Protein AF-A0A182J922-F1 (afdb_monomer)

Nearest PDB structures (foldseek):
  1rtf-assembly1_B  TM=7.562E-01  e=2.115E-04  Homo sapiens
  6sma-assembly2_B  TM=6.936E-01  e=5.332E-04  Homo sapiens
  4q7y-assembly1_A  TM=7.493E-01  e=1.188E-03  Homo sapiens
  1ym0-assembly1_A  TM=7.469E-01  e=1.429E-03  Eisenia fetida
  3h7o-assembly1_A  TM=6.667E-01  e=8.028E-03  Sarcoptes scabiei

Structure (mmCIF, N/CA/C/O backbone):
data_AF-A0A182J922-F1
#
_entry.id   AF-A0A182J922-F1
#
loop_
_atom_site.group_PDB
_atom_site.id
_atom_site.type_symbol
_atom_site.label_atom_id
_atom_site.label_alt_id
_atom_site.label_comp_id
_atom_site.label_asym_id
_atom_site.label_entity_id
_atom_site.label_seq_id
_atom_site.pdbx_PDB_ins_code
_atom_site.Cartn_x
_atom_site.Cartn_y
_atom_site.Cartn_z
_atom_site.occupancy
_atom_site.B_iso_or_equiv
_atom_site.auth_seq_id
_atom_site.auth_comp_id
_atom_site.auth_asym_id
_atom_site.auth_atom_id
_atom_site.pdbx_PDB_model_num
ATOM 1 N N . MET A 1 1 ? -39.907 55.500 43.040 1.00 34.91 1 MET A N 1
ATOM 2 C CA . MET A 1 1 ? -39.384 54.718 44.184 1.00 34.91 1 MET A CA 1
ATOM 3 C C . MET A 1 1 ? -38.774 53.454 43.587 1.00 34.91 1 MET A C 1
ATOM 5 O O . MET A 1 1 ? -39.509 52.680 43.001 1.00 34.91 1 MET A O 1
ATOM 9 N N . SER A 1 2 ? -37.478 53.496 43.259 1.00 34.16 2 SER A N 1
ATOM 10 C CA . SER A 1 2 ? -36.367 52.912 44.043 1.00 34.16 2 SER A CA 1
ATOM 11 C C . SER A 1 2 ? -36.552 51.400 44.239 1.00 34.16 2 SER A C 1
ATOM 13 O O . SER A 1 2 ? -37.541 51.004 44.835 1.00 34.16 2 SER A O 1
ATOM 15 N N . GLY A 1 3 ? -35.694 50.497 43.772 1.00 32.22 3 GLY A N 1
ATOM 16 C CA . GLY A 1 3 ? -34.358 50.607 43.193 1.00 32.22 3 GLY A CA 1
ATOM 17 C C . GLY A 1 3 ? -33.699 49.216 43.231 1.00 32.22 3 GLY A C 1
ATOM 18 O O . GLY A 1 3 ? -34.166 48.343 43.957 1.00 32.22 3 GLY A O 1
ATOM 19 N N . GLY A 1 4 ? -32.616 49.019 42.470 1.00 32.41 4 GLY A N 1
ATOM 20 C CA . GLY A 1 4 ? -31.647 47.940 42.736 1.00 32.41 4 GLY A CA 1
ATOM 21 C C . GLY A 1 4 ? -31.492 46.838 41.677 1.00 32.41 4 GLY A C 1
ATOM 22 O O . GLY A 1 4 ? -31.961 45.722 41.850 1.00 32.41 4 GLY A O 1
ATOM 23 N N . ARG A 1 5 ? -30.738 47.133 40.613 1.00 38.12 5 ARG A N 1
ATOM 24 C CA . ARG A 1 5 ? -29.843 46.179 39.905 1.00 38.12 5 ARG A CA 1
ATOM 25 C C . ARG A 1 5 ? -28.505 46.082 40.689 1.00 38.12 5 ARG A C 1
ATOM 27 O O . ARG A 1 5 ? -28.325 46.913 41.577 1.00 38.12 5 ARG A O 1
ATOM 34 N N . PRO A 1 6 ? -27.450 45.355 40.245 1.00 56.44 6 PRO A N 1
ATOM 35 C CA . PRO A 1 6 ? -27.281 44.064 39.537 1.00 56.44 6 PRO A CA 1
ATOM 36 C C . PRO A 1 6 ? -26.143 43.214 40.202 1.00 56.44 6 PRO A C 1
ATOM 38 O O . PRO A 1 6 ? -25.781 43.500 41.333 1.00 56.44 6 PRO A O 1
ATOM 41 N N . ILE A 1 7 ? -25.555 42.232 39.480 1.00 37.41 7 ILE A N 1
ATOM 42 C CA . ILE A 1 7 ? -24.164 41.661 39.520 1.00 37.41 7 ILE A CA 1
ATOM 43 C C . ILE A 1 7 ? -24.270 40.126 39.353 1.00 37.41 7 ILE A C 1
ATOM 45 O O . ILE A 1 7 ? -24.791 39.437 40.215 1.00 37.41 7 ILE A O 1
ATOM 49 N N . SER A 1 8 ? -24.029 39.559 38.165 1.00 30.66 8 SER A N 1
ATOM 50 C CA . SER A 1 8 ? -22.728 39.254 37.527 1.00 30.66 8 SER A CA 1
ATOM 51 C C . SER A 1 8 ? -22.017 38.017 38.096 1.00 30.66 8 SER A C 1
ATOM 53 O O . SER A 1 8 ? -21.681 37.989 39.276 1.00 30.66 8 SER A O 1
ATOM 55 N N . ARG A 1 9 ? -21.766 37.049 37.196 1.00 38.97 9 ARG A N 1
ATOM 56 C CA . ARG A 1 9 ? -20.642 36.081 37.082 1.00 38.97 9 ARG A CA 1
ATOM 57 C C . ARG A 1 9 ? -21.151 34.936 36.187 1.00 38.97 9 ARG A C 1
ATOM 59 O O . ARG A 1 9 ? -21.838 34.045 36.654 1.00 38.97 9 ARG A O 1
ATOM 66 N N . ARG A 1 10 ? -21.039 34.981 34.852 1.00 31.44 10 ARG A N 1
ATOM 67 C CA . ARG A 1 10 ? -19.803 34.745 34.077 1.00 31.44 10 ARG A CA 1
ATOM 68 C C . ARG A 1 10 ? -18.814 33.860 34.839 1.00 31.44 10 ARG A C 1
ATOM 70 O O . ARG A 1 10 ? -17.986 34.372 35.582 1.00 31.44 10 ARG A O 1
ATOM 77 N N . ILE A 1 11 ? -18.884 32.555 34.595 1.00 35.03 11 ILE A N 1
ATOM 78 C CA . ILE A 1 11 ? -17.721 31.674 34.688 1.00 35.03 11 ILE A CA 1
ATOM 79 C C . ILE A 1 11 ? -17.403 31.236 33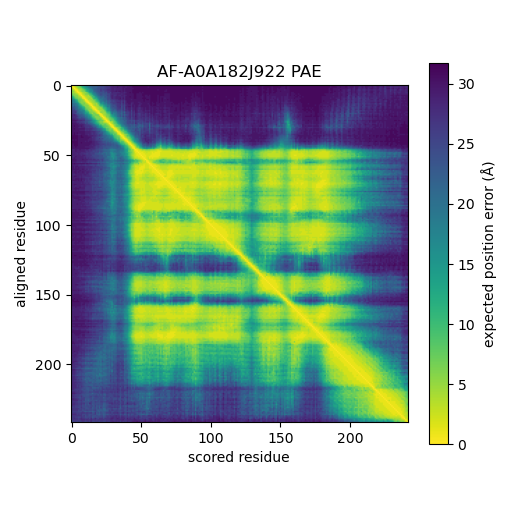.263 1.00 35.03 11 ILE A C 1
ATOM 81 O O . ILE A 1 11 ? -18.068 30.399 32.662 1.00 35.03 11 ILE A O 1
ATOM 85 N N . VAL A 1 12 ? -16.411 31.930 32.720 1.00 31.95 12 VAL A N 1
ATOM 86 C CA . VAL A 1 12 ? -15.573 31.492 31.614 1.00 31.95 12 VAL A CA 1
ATOM 87 C C . VAL A 1 12 ? -14.588 30.487 32.206 1.00 31.95 12 VAL A C 1
ATOM 89 O O . VAL A 1 12 ? -13.853 30.842 33.122 1.00 31.95 12 VAL A O 1
ATOM 92 N N . ILE A 1 13 ? -14.557 29.266 31.681 1.00 35.06 13 ILE A N 1
ATOM 93 C CA . ILE A 1 13 ? -13.391 28.371 31.725 1.00 35.06 13 ILE A CA 1
ATOM 94 C C . ILE A 1 13 ? -13.321 27.807 30.298 1.00 35.06 13 ILE A C 1
ATOM 96 O O . ILE A 1 13 ? -14.147 26.988 29.918 1.00 35.06 13 ILE A O 1
ATOM 100 N N . ALA A 1 14 ? -12.638 28.458 29.355 1.00 29.77 14 ALA A N 1
ATOM 101 C CA . ALA A 1 14 ? -11.185 28.448 29.173 1.00 29.77 14 ALA A CA 1
ATOM 102 C C . ALA A 1 14 ? -10.617 27.017 29.091 1.00 29.77 14 ALA A C 1
ATOM 104 O O . ALA A 1 14 ? -10.304 26.395 30.096 1.00 29.77 14 ALA A O 1
ATOM 105 N N . SER A 1 15 ? -10.521 26.532 27.853 1.00 33.09 15 SER A N 1
ATOM 106 C CA . SER A 1 15 ? -9.347 25.871 27.273 1.00 33.09 15 SER A CA 1
ATOM 107 C C . SER A 1 15 ? -8.510 24.953 28.175 1.00 33.09 15 SER A C 1
ATOM 109 O O . SER A 1 15 ? -7.695 25.423 28.962 1.00 33.09 15 SER A O 1
ATOM 111 N N . ALA A 1 16 ? -8.548 23.649 27.902 1.00 32.62 16 ALA A N 1
ATOM 112 C CA . ALA A 1 16 ? -7.410 22.771 28.159 1.00 32.62 16 ALA A CA 1
ATOM 113 C C . ALA A 1 16 ? -7.186 21.865 26.945 1.00 32.62 16 ALA A C 1
ATOM 115 O O . ALA A 1 16 ? -7.798 20.813 26.779 1.00 32.62 16 ALA A O 1
ATOM 116 N N . ILE A 1 17 ? -6.299 22.336 26.071 1.00 35.38 17 ILE A N 1
ATOM 117 C CA . ILE A 1 17 ? -5.518 21.502 25.167 1.00 35.38 17 ILE A CA 1
ATOM 118 C C . ILE A 1 17 ? -4.755 20.511 26.051 1.00 35.38 17 ILE A C 1
ATOM 120 O O . ILE A 1 17 ? -3.891 20.924 26.819 1.00 35.38 17 ILE A O 1
ATOM 124 N N . VAL A 1 18 ? -5.054 19.221 25.932 1.00 34.22 18 VAL A N 1
ATOM 125 C CA . VAL A 1 18 ? -4.168 18.154 26.406 1.00 34.22 18 VAL A CA 1
ATOM 126 C C . VAL A 1 18 ? -3.880 17.258 25.211 1.00 34.22 18 VAL A C 1
ATOM 128 O O . VAL A 1 18 ? -4.527 16.248 24.958 1.00 34.22 18 VAL A O 1
ATOM 131 N N . ALA A 1 19 ? -2.900 17.704 24.428 1.00 36.31 19 ALA A N 1
ATOM 132 C CA . ALA A 1 19 ? -1.962 16.776 23.822 1.00 36.31 19 ALA A CA 1
ATOM 133 C C . ALA A 1 19 ? -1.197 16.049 24.947 1.00 36.31 19 ALA A C 1
ATOM 135 O O . ALA A 1 19 ? -1.157 16.555 26.066 1.00 36.31 19 ALA A O 1
ATOM 136 N N . TRP A 1 20 ? -0.502 14.966 24.581 1.00 30.62 20 TRP A N 1
ATOM 137 C CA . TRP A 1 20 ? 0.342 14.046 25.374 1.00 30.62 20 TRP A CA 1
ATOM 138 C C . TRP A 1 20 ? -0.361 12.692 25.580 1.00 30.62 20 TRP A C 1
ATOM 140 O O . TRP A 1 20 ? -1.269 12.565 26.385 1.00 30.62 20 TRP A O 1
ATOM 150 N N . SER A 1 21 ? -0.162 11.716 24.692 1.00 27.34 21 SER A N 1
ATOM 151 C CA . SER A 1 21 ? 1.027 10.857 24.502 1.00 27.34 21 SER A CA 1
ATOM 152 C C . SER A 1 21 ? 1.017 9.604 25.391 1.00 27.34 21 SER A C 1
ATOM 154 O O . SER A 1 21 ? 0.766 9.686 26.586 1.00 27.34 21 SER A O 1
ATOM 156 N N . TRP A 1 22 ? 1.434 8.495 24.762 1.00 31.09 22 TRP A N 1
ATOM 157 C CA . TRP A 1 22 ? 1.797 7.162 25.286 1.00 31.09 22 TRP A CA 1
ATOM 158 C C . TRP A 1 22 ? 0.641 6.153 25.434 1.00 31.09 22 TRP A C 1
ATOM 160 O O . TRP A 1 22 ? -0.303 6.372 26.177 1.00 31.09 22 TRP A O 1
ATOM 170 N N . LEU A 1 23 ? 0.546 5.088 24.618 1.00 42.78 23 LEU A N 1
ATOM 171 C CA . LEU A 1 23 ? 1.424 3.904 24.466 1.00 42.78 23 LEU A CA 1
ATOM 172 C C . LEU A 1 23 ? 1.687 3.148 25.777 1.00 42.78 23 LEU A C 1
ATOM 174 O O . LEU A 1 23 ? 2.699 3.364 26.430 1.00 42.78 23 LEU A O 1
ATOM 178 N N . ALA A 1 24 ? 0.826 2.173 26.062 1.00 30.59 24 ALA A N 1
ATOM 179 C CA . ALA A 1 24 ? 1.168 0.887 26.676 1.00 30.59 24 ALA A CA 1
ATOM 180 C C . ALA A 1 24 ? -0.003 -0.066 26.364 1.00 30.59 24 ALA A C 1
ATOM 182 O O . ALA A 1 24 ? -1.140 0.207 26.723 1.00 30.59 24 ALA A O 1
ATOM 183 N N . ALA A 1 25 ? 0.175 -0.982 25.412 1.00 33.00 25 ALA A N 1
ATOM 184 C CA . ALA A 1 25 ? 0.583 -2.368 25.650 1.00 33.00 25 ALA A CA 1
ATOM 185 C C . ALA A 1 25 ? -0.607 -3.268 26.019 1.00 33.00 25 ALA A C 1
ATOM 187 O O . ALA A 1 25 ? -1.223 -3.065 27.055 1.00 33.00 25 ALA A O 1
ATOM 188 N N . LEU A 1 26 ? -0.890 -4.265 25.166 1.00 40.03 26 LEU A N 1
ATOM 189 C CA . LEU A 1 26 ? -1.059 -5.697 25.488 1.00 40.03 26 LEU A CA 1
ATOM 190 C C . LEU A 1 26 ? -1.468 -6.490 24.209 1.00 40.03 26 LEU A C 1
ATOM 192 O O . LEU A 1 26 ? -1.760 -5.875 23.183 1.00 40.03 26 LEU A O 1
ATOM 196 N N . PRO A 1 27 ? -1.314 -7.831 24.210 1.00 43.72 27 PRO A N 1
ATOM 197 C CA . PRO A 1 27 ? -0.755 -8.637 23.124 1.00 43.72 27 PRO A CA 1
ATOM 198 C C . PRO A 1 27 ? -1.842 -9.327 22.292 1.00 43.72 27 PRO A C 1
ATOM 200 O O . PRO A 1 27 ? -3.004 -9.351 22.678 1.00 43.72 27 PRO A O 1
ATOM 203 N N . SER A 1 28 ? -1.515 -9.864 21.115 1.00 34.50 28 SER A N 1
ATOM 204 C CA . SER A 1 28 ? -1.449 -11.313 20.786 1.00 34.50 28 SER A CA 1
ATOM 205 C C . SER A 1 28 ? -2.077 -11.449 19.386 1.00 34.50 28 SER A C 1
ATOM 207 O O . SER A 1 28 ? -2.972 -10.681 19.063 1.00 34.50 28 SER A O 1
ATOM 209 N N . THR A 1 29 ? -1.687 -12.277 18.422 1.00 29.34 29 THR A N 1
ATOM 210 C CA . THR A 1 29 ? -0.637 -13.281 18.205 1.00 29.34 29 THR A CA 1
ATOM 211 C C . THR A 1 29 ? -0.619 -13.494 16.690 1.00 29.34 29 THR A C 1
ATOM 213 O O . THR A 1 29 ? -1.683 -13.655 16.102 1.00 29.34 29 THR A O 1
ATOM 216 N N . CYS A 1 30 ? 0.550 -13.568 16.061 1.00 31.62 30 CYS A N 1
ATOM 217 C CA . CYS A 1 30 ? 0.736 -14.324 14.819 1.00 31.62 30 CYS A CA 1
ATOM 218 C C . CYS A 1 30 ? 2.170 -14.870 14.819 1.00 31.62 30 CYS A C 1
ATOM 220 O O . CYS A 1 30 ? 3.105 -14.140 14.517 1.00 31.62 30 CYS A O 1
ATOM 222 N N . GLY A 1 31 ? 2.303 -16.132 15.244 1.00 33.50 31 GLY A N 1
ATOM 223 C CA . GLY A 1 31 ? 3.415 -17.054 14.973 1.00 33.50 31 GLY A CA 1
ATOM 224 C C . GLY A 1 31 ? 4.844 -16.552 15.198 1.00 33.50 31 GLY A C 1
ATOM 225 O O . GLY A 1 31 ? 5.466 -16.030 14.280 1.00 33.50 31 GLY A O 1
ATOM 226 N N . ALA A 1 32 ? 5.408 -16.829 16.377 1.00 33.75 32 ALA A N 1
ATOM 227 C CA . ALA A 1 32 ? 6.851 -16.789 16.597 1.00 33.75 32 ALA A CA 1
ATOM 228 C C . ALA A 1 32 ? 7.437 -18.204 16.458 1.00 33.75 32 ALA A C 1
ATOM 230 O O . ALA A 1 32 ? 7.073 -19.096 17.219 1.00 33.75 32 ALA A O 1
ATOM 231 N N . SER A 1 33 ? 8.384 -18.383 15.535 1.00 31.28 33 SER A N 1
ATOM 232 C CA . SER A 1 33 ? 9.485 -19.333 15.719 1.00 31.28 33 SER A CA 1
ATOM 233 C C . SER A 1 33 ? 10.688 -18.510 16.168 1.00 31.28 33 SER A C 1
ATOM 235 O O . SER A 1 33 ? 11.057 -17.537 15.511 1.00 31.28 33 SER A O 1
ATOM 237 N N . GLY A 1 34 ? 11.206 -18.820 17.354 1.00 34.62 34 GLY A N 1
ATOM 238 C CA . GLY A 1 34 ? 12.131 -17.965 18.084 1.00 34.62 34 GLY A CA 1
ATOM 239 C C . GLY A 1 34 ? 13.563 -17.982 17.563 1.00 34.62 34 GLY A C 1
ATOM 240 O O . GLY A 1 34 ? 14.062 -19.018 17.155 1.00 34.62 34 GLY A O 1
ATOM 241 N N . THR A 1 35 ? 14.236 -16.841 17.707 1.00 30.22 35 THR A N 1
ATOM 242 C CA . THR A 1 35 ? 15.617 -16.741 18.202 1.00 30.22 35 THR A CA 1
ATOM 243 C C . THR A 1 35 ? 15.836 -15.334 18.762 1.00 30.22 35 THR A C 1
ATOM 245 O O . THR A 1 35 ? 15.325 -14.343 18.247 1.00 30.22 35 THR A O 1
ATOM 248 N N . LYS A 1 36 ? 16.554 -15.277 19.881 1.00 43.84 36 LYS A N 1
ATOM 249 C CA . LYS A 1 36 ? 16.756 -14.146 20.789 1.00 43.84 36 LYS A CA 1
ATOM 250 C C . LYS A 1 36 ? 17.885 -13.238 20.278 1.00 43.84 36 LYS A C 1
ATOM 252 O O . LYS A 1 36 ? 19.023 -13.688 20.231 1.00 43.84 36 LYS A O 1
ATOM 257 N N . SER A 1 37 ? 17.620 -11.959 19.991 1.00 31.75 37 SER A N 1
ATOM 258 C CA . SER A 1 37 ? 18.687 -10.951 19.836 1.00 31.75 37 SER A CA 1
ATOM 259 C C . SER A 1 37 ? 18.217 -9.508 20.085 1.00 31.75 37 SER A C 1
ATOM 261 O O . SER A 1 37 ? 17.343 -9.004 19.390 1.00 31.75 37 SER A O 1
ATOM 263 N N . ARG A 1 38 ? 18.835 -8.906 21.116 1.00 29.89 38 ARG A N 1
ATOM 264 C CA . ARG A 1 38 ? 19.263 -7.506 21.364 1.00 29.89 38 ARG A CA 1
ATOM 265 C C . ARG A 1 38 ? 18.564 -6.353 20.596 1.00 29.89 38 ARG A C 1
ATOM 267 O O . ARG A 1 38 ? 18.517 -6.395 19.370 1.00 29.89 38 ARG A O 1
ATOM 274 N N . PRO A 1 39 ? 18.131 -5.261 21.269 1.00 35.88 39 PRO A N 1
ATOM 275 C CA . PRO A 1 39 ? 17.497 -4.133 20.597 1.00 35.88 39 PRO A CA 1
ATOM 276 C C . PRO A 1 39 ? 18.571 -3.274 19.920 1.00 35.88 39 PRO A C 1
ATOM 278 O O . PRO A 1 39 ? 19.202 -2.430 20.550 1.00 35.88 39 PRO A O 1
ATOM 281 N N . VAL A 1 40 ? 18.805 -3.516 18.632 1.00 34.69 40 VAL A N 1
ATOM 282 C CA . VAL A 1 40 ? 19.530 -2.578 17.774 1.00 34.69 40 VAL A CA 1
ATOM 283 C C . VAL A 1 40 ? 18.524 -1.528 17.327 1.00 34.69 40 VAL A C 1
ATOM 285 O O . VAL A 1 40 ? 17.493 -1.859 16.739 1.00 34.69 40 VAL A O 1
ATOM 288 N N . SER A 1 41 ? 18.826 -0.268 17.628 1.00 43.84 41 SER A N 1
ATOM 289 C CA . SER A 1 41 ? 18.179 0.917 17.073 1.00 43.84 41 SER A CA 1
ATOM 290 C C . SER A 1 41 ? 18.196 0.840 15.545 1.00 43.84 41 SER A C 1
ATOM 292 O O . SER A 1 41 ? 19.154 1.246 14.896 1.00 43.84 41 SER A O 1
ATOM 294 N N . THR A 1 42 ? 17.148 0.261 14.975 1.00 33.56 42 THR A N 1
ATOM 295 C CA . THR A 1 42 ? 16.903 0.206 13.540 1.00 33.56 42 THR A CA 1
ATOM 296 C C . THR A 1 42 ? 15.690 1.080 13.299 1.00 33.56 42 THR A C 1
ATOM 298 O O . THR A 1 42 ? 14.574 0.746 13.699 1.00 33.56 42 THR A O 1
ATOM 301 N N . GLY A 1 43 ? 15.914 2.243 12.685 1.00 36.34 43 GLY A N 1
ATOM 302 C CA . GLY A 1 43 ? 14.841 2.885 11.943 1.00 36.34 43 GLY A CA 1
ATOM 303 C C . GLY A 1 43 ? 14.278 1.815 11.018 1.00 36.34 43 GLY A C 1
ATOM 304 O O . GLY A 1 43 ? 15.023 1.206 10.253 1.00 36.34 43 GLY A O 1
ATOM 305 N N . ILE A 1 44 ? 13.002 1.486 11.189 1.00 46.62 44 ILE A N 1
ATOM 306 C CA . ILE A 1 44 ? 12.311 0.594 10.269 1.00 46.62 44 ILE A CA 1
ATOM 307 C C . ILE A 1 44 ? 12.394 1.312 8.926 1.00 46.62 44 ILE A C 1
ATOM 309 O O . ILE A 1 44 ? 11.748 2.344 8.744 1.00 46.62 44 ILE A O 1
ATOM 313 N N . ASP A 1 45 ? 13.246 0.826 8.023 1.00 52.88 45 ASP A N 1
ATOM 314 C CA . ASP A 1 45 ? 13.330 1.336 6.659 1.00 52.88 45 ASP A CA 1
ATOM 315 C C . ASP A 1 45 ? 11.999 1.008 5.975 1.00 52.88 45 ASP A C 1
ATOM 317 O O . ASP A 1 45 ? 11.809 -0.038 5.356 1.00 52.88 45 ASP A O 1
ATOM 321 N N . THR A 1 46 ? 11.049 1.932 6.099 1.00 65.81 46 THR A N 1
ATOM 322 C CA . THR A 1 46 ? 9.714 1.911 5.474 1.00 65.81 46 THR A CA 1
ATOM 323 C C . THR A 1 46 ? 9.771 2.088 3.953 1.00 65.81 46 THR A C 1
ATOM 325 O O . THR A 1 46 ? 8.749 2.247 3.281 1.00 65.81 46 THR A O 1
ATOM 328 N N . GLU A 1 47 ? 10.986 2.092 3.405 1.00 83.19 47 GLU A N 1
ATOM 329 C CA . GLU A 1 47 ? 11.292 2.200 1.989 1.00 83.19 47 GLU A CA 1
ATOM 330 C C . GLU A 1 47 ? 10.849 0.943 1.230 1.00 83.19 47 GLU A C 1
ATOM 332 O O . GLU A 1 47 ? 10.407 1.053 0.086 1.00 83.19 47 GLU A O 1
ATOM 337 N N . PHE A 1 48 ? 10.929 -0.235 1.861 1.00 88.31 48 PHE A N 1
ATOM 338 C CA . PHE A 1 48 ? 10.635 -1.519 1.227 1.00 88.31 48 PHE A CA 1
ATOM 339 C C . PHE A 1 48 ? 9.366 -2.166 1.766 1.00 88.31 48 PHE A C 1
ATOM 341 O O . PHE A 1 48 ? 9.038 -2.081 2.948 1.00 88.31 48 PHE A O 1
ATOM 348 N N . VAL A 1 49 ? 8.669 -2.857 0.872 1.00 90.06 49 VAL A N 1
ATOM 349 C CA . VAL A 1 49 ? 7.412 -3.542 1.155 1.00 90.06 49 VAL A CA 1
ATOM 350 C C . VAL A 1 49 ? 7.438 -4.911 0.486 1.00 90.06 49 VAL A C 1
ATOM 352 O O . VAL A 1 49 ? 7.947 -5.054 -0.628 1.00 90.06 49 VAL A O 1
ATOM 355 N N . ALA A 1 50 ? 6.916 -5.931 1.162 1.00 91.81 50 ALA A N 1
ATOM 356 C CA . ALA A 1 50 ? 6.852 -7.277 0.610 1.00 91.81 50 ALA A CA 1
ATOM 357 C C . ALA A 1 50 ? 5.603 -7.449 -0.254 1.00 91.81 50 ALA A C 1
ATOM 359 O O . ALA A 1 50 ? 4.499 -7.072 0.140 1.00 91.81 50 ALA A O 1
ATOM 360 N N . ILE A 1 51 ? 5.771 -8.072 -1.417 1.00 93.25 51 ILE A N 1
ATOM 361 C CA . ILE A 1 51 ? 4.669 -8.534 -2.256 1.00 93.25 51 ILE A CA 1
ATOM 362 C C . ILE A 1 51 ? 4.534 -10.029 -2.046 1.00 93.25 51 ILE A C 1
ATOM 364 O O . ILE A 1 51 ? 5.479 -10.786 -2.283 1.00 93.25 51 ILE A O 1
ATOM 368 N N . ARG A 1 52 ? 3.357 -10.456 -1.597 1.00 93.06 52 ARG A N 1
ATOM 369 C CA . ARG A 1 52 ? 3.090 -11.857 -1.286 1.00 93.06 52 ARG A CA 1
ATOM 370 C C . ARG A 1 52 ? 1.854 -12.364 -2.006 1.00 93.06 52 ARG A C 1
ATOM 372 O O . ARG A 1 52 ? 0.972 -11.580 -2.343 1.00 93.06 52 ARG A O 1
ATOM 379 N N . THR A 1 53 ? 1.764 -13.672 -2.226 1.00 92.19 53 THR A N 1
ATOM 380 C CA . THR A 1 53 ? 0.524 -14.278 -2.728 1.00 92.19 53 THR A CA 1
ATOM 381 C C . THR A 1 53 ? -0.581 -14.183 -1.685 1.00 92.19 53 THR A C 1
ATOM 383 O O . THR A 1 53 ? -0.338 -14.440 -0.507 1.00 92.19 53 THR A O 1
ATOM 386 N N . SER A 1 54 ? -1.807 -13.957 -2.123 1.00 86.50 54 SER A N 1
ATOM 387 C CA . SER A 1 54 ? -3.011 -14.180 -1.330 1.00 86.50 54 SER A CA 1
ATOM 388 C C . SER A 1 54 ? -3.674 -15.483 -1.803 1.00 86.50 54 SER A C 1
ATOM 390 O O . SER A 1 54 ? -3.869 -15.625 -3.014 1.00 86.50 54 SER A O 1
ATOM 392 N N . PRO A 1 55 ? -3.975 -16.467 -0.924 1.00 80.31 55 PRO A N 1
ATOM 393 C CA . PRO A 1 55 ? -3.939 -16.412 0.546 1.00 80.31 55 PRO A CA 1
ATOM 394 C C . PRO A 1 55 ? -2.672 -16.998 1.202 1.00 80.31 55 PRO A C 1
ATOM 396 O O . PRO A 1 55 ? -2.432 -16.752 2.379 1.00 80.31 55 PRO A O 1
ATOM 399 N N . ASN A 1 56 ? -1.842 -17.756 0.476 1.00 82.94 56 ASN A N 1
ATOM 400 C CA . ASN A 1 56 ? -0.743 -18.549 1.063 1.00 82.94 56 ASN A CA 1
ATOM 401 C C . ASN A 1 56 ? 0.438 -17.719 1.603 1.00 82.94 56 ASN A C 1
ATOM 403 O O . ASN A 1 56 ? 1.385 -18.280 2.150 1.00 82.94 56 ASN A O 1
ATOM 407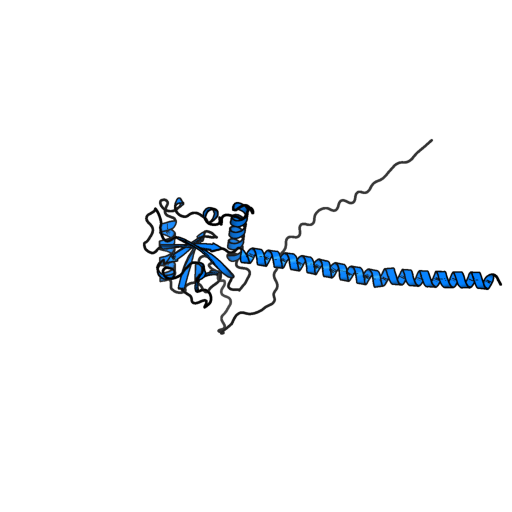 N N . ARG A 1 57 ? 0.406 -16.389 1.436 1.00 85.75 57 ARG A N 1
ATOM 408 C CA . ARG A 1 57 ? 1.411 -15.427 1.918 1.00 85.75 57 ARG A CA 1
ATOM 409 C C . ARG A 1 57 ? 2.852 -15.816 1.574 1.00 85.75 57 ARG A C 1
ATOM 411 O O . ARG A 1 57 ? 3.770 -15.513 2.341 1.00 85.75 57 ARG A O 1
ATOM 418 N N . THR A 1 58 ? 3.073 -16.445 0.419 1.00 90.44 58 THR A N 1
ATOM 419 C CA . THR A 1 58 ? 4.421 -16.738 -0.075 1.00 90.44 58 THR A CA 1
ATOM 420 C C . THR A 1 58 ? 5.036 -15.456 -0.624 1.00 90.44 58 THR A C 1
ATOM 422 O O . THR A 1 58 ? 4.369 -14.690 -1.322 1.00 90.44 58 THR A O 1
ATOM 425 N N . LEU A 1 59 ? 6.290 -15.175 -0.262 1.00 92.00 59 LEU A N 1
ATOM 426 C CA . LEU A 1 59 ? 6.998 -13.989 -0.740 1.00 92.00 59 LEU A CA 1
ATOM 427 C C . LEU A 1 59 ? 7.284 -14.134 -2.238 1.00 92.00 59 LEU A C 1
ATOM 429 O O . LEU A 1 59 ? 7.966 -15.068 -2.650 1.00 92.00 59 LEU A O 1
ATOM 433 N N . LEU A 1 60 ? 6.783 -13.194 -3.037 1.00 93.06 60 LEU A N 1
ATOM 434 C CA . LEU A 1 60 ? 7.043 -13.134 -4.474 1.00 93.06 60 LEU A CA 1
ATOM 435 C C . LEU A 1 60 ? 8.247 -12.252 -4.777 1.00 93.06 60 LEU A C 1
ATOM 437 O O . LEU A 1 60 ? 9.141 -12.635 -5.526 1.00 93.06 60 LEU A O 1
ATOM 441 N N . CYS A 1 61 ? 8.253 -11.047 -4.215 1.00 91.88 61 CYS A N 1
ATOM 442 C CA . CYS A 1 61 ? 9.312 -10.073 -4.419 1.00 91.88 61 CYS A CA 1
ATOM 443 C C . CYS A 1 61 ? 9.187 -8.917 -3.436 1.00 91.88 61 CYS A C 1
ATOM 445 O O . CYS A 1 61 ? 8.197 -8.766 -2.719 1.00 91.88 61 CYS A O 1
ATOM 447 N N . TRP A 1 62 ? 10.211 -8.079 -3.455 1.00 93.38 62 TRP A N 1
ATOM 448 C CA . TRP A 1 62 ? 10.229 -6.808 -2.760 1.00 93.38 62 TRP A CA 1
ATOM 449 C C . TRP A 1 62 ? 9.827 -5.689 -3.707 1.00 93.38 62 TRP A C 1
ATOM 451 O O . TRP A 1 62 ? 10.145 -5.718 -4.898 1.00 93.38 62 TRP A O 1
ATOM 461 N N . ALA A 1 63 ? 9.150 -4.695 -3.153 1.00 93.50 63 ALA A N 1
ATOM 462 C CA . ALA A 1 63 ? 8.840 -3.448 -3.815 1.00 93.50 63 ALA A CA 1
ATOM 463 C C . ALA A 1 63 ? 9.440 -2.283 -3.025 1.00 93.50 63 ALA A C 1
ATOM 465 O O . ALA A 1 63 ? 9.606 -2.365 -1.809 1.00 93.50 63 ALA A O 1
ATOM 466 N N . ILE A 1 64 ? 9.765 -1.202 -3.723 1.00 92.19 64 ILE A N 1
ATOM 467 C CA . ILE A 1 64 ? 10.327 0.021 -3.156 1.00 92.19 64 ILE A CA 1
ATOM 468 C C . ILE A 1 64 ? 9.335 1.174 -3.302 1.00 92.19 64 ILE A C 1
ATOM 470 O O . ILE A 1 64 ? 8.647 1.304 -4.317 1.00 92.19 64 ILE A O 1
ATOM 474 N N . LYS A 1 65 ? 9.236 2.015 -2.280 1.00 90.25 65 LYS A N 1
ATOM 475 C CA . LYS A 1 65 ? 8.272 3.112 -2.209 1.00 90.25 65 LYS A CA 1
ATOM 476 C C . LYS A 1 65 ? 8.592 4.213 -3.229 1.00 90.25 65 LYS A C 1
ATOM 478 O O . LYS A 1 65 ? 9.638 4.858 -3.164 1.00 90.25 65 LYS A O 1
ATOM 483 N N . LEU A 1 66 ? 7.660 4.471 -4.150 1.00 88.12 66 LEU A N 1
ATOM 484 C CA . LEU A 1 66 ? 7.703 5.626 -5.059 1.00 88.12 66 LEU A CA 1
ATOM 485 C C . LEU A 1 66 ? 6.904 6.795 -4.489 1.00 88.12 66 LEU A C 1
ATOM 487 O O . LEU A 1 66 ? 7.386 7.926 -4.472 1.00 88.12 66 LEU A O 1
ATOM 491 N N . SER A 1 67 ? 5.701 6.506 -4.004 1.00 83.75 67 SER A N 1
ATOM 492 C CA . SER A 1 67 ? 4.823 7.428 -3.293 1.00 83.75 67 SER A CA 1
ATOM 493 C C . SER A 1 67 ? 4.116 6.660 -2.166 1.00 83.75 67 SER A C 1
ATOM 495 O O . SER A 1 67 ? 4.258 5.441 -2.085 1.00 83.75 67 SER A O 1
ATOM 497 N N . PRO A 1 68 ? 3.360 7.322 -1.274 1.00 80.31 68 PRO A N 1
ATOM 498 C CA . PRO A 1 68 ? 2.605 6.639 -0.220 1.00 80.31 68 PRO A CA 1
ATOM 499 C C . PRO A 1 68 ? 1.744 5.494 -0.755 1.00 80.31 68 PRO A C 1
ATOM 501 O O . PRO A 1 68 ? 1.611 4.464 -0.104 1.00 80.31 68 PRO A O 1
ATOM 504 N N . THR A 1 69 ? 1.226 5.652 -1.971 1.00 84.06 69 THR A N 1
ATOM 505 C CA . THR A 1 69 ? 0.278 4.719 -2.561 1.00 84.06 69 THR A CA 1
ATOM 506 C C . THR A 1 69 ? 0.804 3.969 -3.794 1.00 84.06 69 THR A C 1
ATOM 508 O O . THR A 1 69 ? 0.148 3.067 -4.312 1.00 84.06 69 THR A O 1
ATOM 511 N N . ALA A 1 70 ? 2.010 4.293 -4.268 1.00 88.62 70 ALA A N 1
ATOM 512 C CA . ALA A 1 70 ? 2.629 3.657 -5.427 1.00 88.62 70 ALA A CA 1
ATOM 513 C C . ALA A 1 70 ? 3.997 3.062 -5.082 1.00 88.62 70 ALA A C 1
ATOM 515 O O . ALA A 1 70 ? 4.854 3.721 -4.487 1.00 88.62 70 ALA A O 1
ATOM 516 N N . PHE A 1 71 ? 4.224 1.831 -5.527 1.00 92.06 71 PHE A N 1
ATOM 517 C CA . PHE A 1 71 ? 5.420 1.047 -5.235 1.00 92.06 71 PHE A CA 1
ATOM 518 C C . PHE A 1 71 ? 6.001 0.465 -6.514 1.00 92.06 71 PHE A C 1
ATOM 520 O O . PHE A 1 71 ? 5.269 0.089 -7.421 1.00 92.06 71 PHE A O 1
ATOM 527 N N . VAL A 1 72 ? 7.321 0.385 -6.594 1.00 94.00 72 VAL A N 1
ATOM 528 C CA . VAL A 1 72 ? 8.045 -0.120 -7.761 1.00 94.00 72 VAL A CA 1
ATOM 529 C C . VAL A 1 72 ? 8.538 -1.519 -7.455 1.00 94.00 72 VAL A C 1
ATOM 531 O O . VAL A 1 72 ? 9.161 -1.730 -6.420 1.00 94.00 72 VAL A O 1
ATOM 534 N N . ALA A 1 73 ? 8.286 -2.467 -8.346 1.00 94.44 73 ALA A N 1
ATOM 535 C CA . ALA A 1 73 ? 8.739 -3.845 -8.203 1.00 94.44 73 ALA A CA 1
ATOM 536 C C . ALA A 1 73 ? 9.326 -4.375 -9.519 1.00 94.44 73 ALA A C 1
ATOM 538 O O . ALA A 1 73 ? 9.342 -3.682 -10.544 1.00 94.44 73 ALA A O 1
ATOM 539 N N . ASP A 1 74 ? 9.806 -5.617 -9.480 1.00 93.75 74 ASP A N 1
ATOM 540 C CA . ASP A 1 74 ? 10.198 -6.368 -10.671 1.00 93.75 74 ASP A CA 1
ATOM 541 C C . ASP A 1 74 ? 8.943 -6.906 -11.384 1.00 93.75 74 ASP A C 1
ATOM 543 O O . ASP A 1 74 ? 8.039 -7.459 -10.763 1.00 93.75 74 ASP A O 1
ATOM 547 N N . ALA A 1 75 ? 8.846 -6.753 -12.700 1.00 92.94 75 ALA A N 1
ATOM 548 C CA . ALA A 1 75 ? 7.654 -7.155 -13.443 1.00 92.94 75 ALA A CA 1
ATOM 549 C C . ALA A 1 75 ? 7.472 -8.678 -13.457 1.00 92.94 75 ALA A C 1
ATOM 551 O O . ALA A 1 75 ? 6.338 -9.158 -13.450 1.00 92.94 75 ALA A O 1
ATOM 552 N N . GLU A 1 76 ? 8.573 -9.433 -13.448 1.00 92.25 76 GLU A N 1
ATOM 553 C CA . GLU A 1 76 ? 8.543 -10.891 -13.562 1.00 92.25 76 GLU A CA 1
ATOM 554 C C . GLU A 1 76 ? 7.860 -11.549 -12.351 1.00 92.25 76 GLU A C 1
ATOM 556 O O . GLU A 1 76 ? 7.085 -12.489 -12.524 1.00 92.25 76 GLU A O 1
ATOM 561 N N . CYS A 1 77 ? 8.022 -10.996 -11.140 1.00 90.38 77 CYS A N 1
ATOM 562 C CA . CYS A 1 77 ? 7.410 -11.570 -9.936 1.00 90.38 77 CYS A CA 1
ATOM 563 C C . CYS A 1 77 ? 5.881 -11.441 -9.902 1.00 90.38 77 CYS A C 1
ATOM 565 O O . CYS A 1 77 ? 5.207 -12.276 -9.306 1.00 90.38 77 CYS A O 1
ATOM 567 N N . VAL A 1 78 ? 5.318 -10.428 -10.566 1.00 92.56 78 VAL A N 1
ATOM 568 C CA . VAL A 1 78 ? 3.864 -10.187 -10.635 1.00 92.56 78 VAL A CA 1
ATOM 569 C C . VAL A 1 78 ? 3.283 -10.476 -12.019 1.00 92.56 78 VAL A C 1
ATOM 571 O O . VAL A 1 78 ? 2.125 -10.156 -12.292 1.00 92.56 78 VAL A O 1
ATOM 574 N N . ARG A 1 79 ? 4.066 -11.065 -12.931 1.00 92.12 79 ARG A N 1
ATOM 575 C CA . ARG A 1 79 ? 3.650 -11.319 -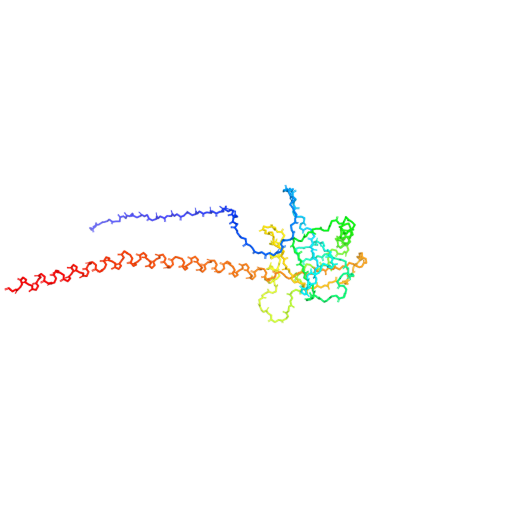14.318 1.00 92.12 79 ARG A CA 1
ATOM 576 C C . ARG A 1 79 ? 2.501 -12.318 -14.397 1.00 92.12 79 ARG A C 1
ATOM 578 O O . ARG A 1 79 ? 1.542 -12.085 -15.128 1.00 92.12 79 ARG A O 1
ATOM 585 N N . ARG A 1 80 ? 2.600 -13.407 -13.627 1.00 92.69 80 ARG A N 1
ATOM 586 C CA . ARG A 1 80 ? 1.628 -14.515 -13.604 1.00 92.69 80 ARG A CA 1
ATOM 587 C C . ARG A 1 80 ? 0.446 -14.277 -12.666 1.00 92.69 80 ARG A C 1
ATOM 589 O O . ARG A 1 80 ? -0.527 -15.018 -12.724 1.00 92.69 80 ARG A O 1
ATOM 596 N N . TYR A 1 81 ? 0.523 -13.249 -11.825 1.00 92.50 81 TYR A N 1
ATOM 597 C CA . TYR A 1 81 ? -0.477 -12.983 -10.803 1.00 92.50 81 TYR A CA 1
ATOM 598 C C . TYR A 1 81 ? -1.422 -11.860 -11.220 1.00 92.50 81 TYR A C 1
ATOM 600 O O . TYR A 1 81 ? -1.029 -10.848 -11.813 1.00 92.50 81 TYR A O 1
ATOM 608 N N . ARG A 1 82 ? -2.699 -12.042 -10.890 1.00 91.12 82 ARG A N 1
ATOM 609 C CA . ARG A 1 82 ? -3.710 -10.986 -10.954 1.00 91.12 82 ARG A CA 1
ATOM 610 C C . ARG A 1 82 ? -3.687 -10.181 -9.660 1.00 91.12 82 ARG A C 1
ATOM 612 O O . ARG A 1 82 ? -3.317 -10.697 -8.614 1.00 91.12 82 ARG A O 1
ATOM 619 N N . ARG A 1 83 ? -4.166 -8.936 -9.716 1.00 89.62 83 ARG A N 1
ATOM 620 C CA . ARG A 1 83 ? -4.168 -7.997 -8.580 1.00 89.62 83 ARG A CA 1
ATOM 621 C C . ARG A 1 83 ? -4.773 -8.549 -7.277 1.00 89.62 83 ARG A C 1
ATOM 623 O O . ARG A 1 83 ? -4.244 -8.277 -6.218 1.00 89.62 83 ARG A O 1
ATOM 630 N N . HIS A 1 84 ? -5.824 -9.368 -7.355 1.00 88.94 84 HIS A N 1
ATOM 631 C CA . HIS A 1 84 ? -6.494 -9.958 -6.185 1.00 88.94 84 HIS A CA 1
ATOM 632 C C . HIS A 1 84 ? -5.768 -11.187 -5.614 1.00 88.94 84 HIS A C 1
ATOM 634 O O . HIS A 1 84 ? -6.097 -11.646 -4.529 1.00 88.94 84 HIS A O 1
ATOM 640 N N . GLN A 1 85 ? -4.803 -11.747 -6.350 1.00 92.94 85 GLN A N 1
ATOM 641 C CA . GLN A 1 85 ? -4.010 -12.908 -5.926 1.00 92.94 85 GLN A CA 1
ATOM 642 C C . GLN A 1 85 ? -2.730 -12.491 -5.204 1.00 92.94 85 GLN A C 1
ATOM 644 O O . GLN A 1 85 ? -1.919 -13.343 -4.847 1.00 92.94 85 GLN A O 1
ATOM 649 N N . ILE A 1 86 ? -2.511 -11.188 -5.039 1.00 93.75 86 ILE A N 1
ATOM 650 C CA . ILE A 1 86 ? -1.323 -10.633 -4.411 1.00 93.75 86 ILE A CA 1
ATOM 651 C C . ILE A 1 86 ? -1.712 -9.542 -3.427 1.00 93.75 86 ILE A C 1
ATOM 653 O O . ILE A 1 86 ? -2.653 -8.786 -3.651 1.00 93.75 86 ILE A O 1
ATOM 657 N N . ALA A 1 87 ? -0.962 -9.473 -2.340 1.00 91.44 87 ALA A N 1
ATOM 658 C CA . ALA A 1 87 ? -1.133 -8.489 -1.292 1.00 91.44 87 ALA A CA 1
ATOM 659 C C . ALA A 1 87 ? 0.195 -7.795 -1.009 1.00 91.44 87 ALA A C 1
ATOM 661 O O . ALA A 1 87 ? 1.282 -8.347 -1.221 1.00 91.44 87 ALA A O 1
ATOM 662 N N . MET A 1 88 ? 0.079 -6.565 -0.534 1.00 90.69 88 MET A N 1
ATOM 663 C CA . MET A 1 88 ? 1.193 -5.714 -0.172 1.00 90.69 88 MET A CA 1
ATOM 664 C C . MET A 1 88 ? 1.322 -5.679 1.350 1.00 90.69 88 MET A C 1
ATOM 666 O O . MET A 1 88 ? 0.369 -5.326 2.041 1.00 90.69 88 MET A O 1
ATOM 670 N N . ILE A 1 89 ? 2.489 -6.053 1.869 1.00 88.81 89 ILE A N 1
ATOM 671 C CA . ILE A 1 89 ? 2.730 -6.214 3.304 1.00 88.81 89 ILE A CA 1
ATOM 672 C C . ILE A 1 89 ? 3.788 -5.227 3.792 1.00 88.81 89 ILE A C 1
ATOM 674 O O . ILE A 1 89 ? 4.965 -5.318 3.430 1.00 88.81 89 ILE A O 1
ATOM 678 N N . TYR A 1 90 ? 3.361 -4.318 4.664 1.00 84.62 90 TYR A N 1
ATOM 679 C CA . TYR A 1 90 ? 4.210 -3.352 5.352 1.00 84.62 90 TYR A CA 1
ATOM 680 C C . TYR A 1 90 ? 4.810 -3.949 6.626 1.00 84.62 90 TYR A C 1
ATOM 682 O O . TYR A 1 90 ? 4.155 -4.720 7.335 1.00 84.62 90 TYR A O 1
ATOM 690 N N . GLY A 1 91 ? 6.041 -3.534 6.941 1.00 75.62 91 GLY A N 1
ATOM 691 C CA . GLY A 1 91 ? 6.751 -3.965 8.150 1.00 75.62 91 GLY A CA 1
ATOM 692 C C . GLY A 1 91 ? 7.282 -5.400 8.092 1.00 75.62 91 GLY A C 1
ATOM 693 O O . GLY A 1 91 ? 7.557 -5.983 9.137 1.00 75.62 91 GLY A O 1
ATOM 694 N N . ASP A 1 92 ? 7.400 -5.974 6.892 1.00 74.25 92 ASP A N 1
ATOM 695 C CA . ASP A 1 92 ? 8.065 -7.262 6.674 1.00 74.25 92 ASP A CA 1
ATOM 696 C C . ASP A 1 92 ? 9.598 -7.127 6.806 1.00 74.25 92 ASP A C 1
ATOM 698 O O . ASP A 1 92 ? 10.147 -6.022 6.769 1.00 74.25 92 ASP A O 1
ATOM 702 N N . VAL A 1 93 ? 10.309 -8.247 6.957 1.00 71.50 93 VAL A N 1
ATOM 703 C CA . VAL A 1 93 ? 11.772 -8.255 7.136 1.00 71.50 93 VAL A CA 1
ATOM 704 C C . VAL A 1 93 ? 12.464 -7.831 5.840 1.00 71.50 93 VAL A C 1
ATOM 706 O O . VAL A 1 93 ? 12.567 -8.633 4.919 1.00 71.50 93 VAL A O 1
ATOM 709 N N . VAL A 1 94 ? 12.955 -6.588 5.793 1.00 75.44 94 VAL A N 1
ATOM 710 C CA . VAL A 1 94 ? 13.653 -5.945 4.657 1.00 75.44 94 VAL A CA 1
ATOM 711 C C . VAL A 1 94 ? 14.579 -6.915 3.898 1.00 75.44 94 VAL A C 1
ATOM 713 O O . VAL A 1 94 ? 15.269 -7.724 4.528 1.00 75.44 94 VAL A O 1
ATOM 716 N N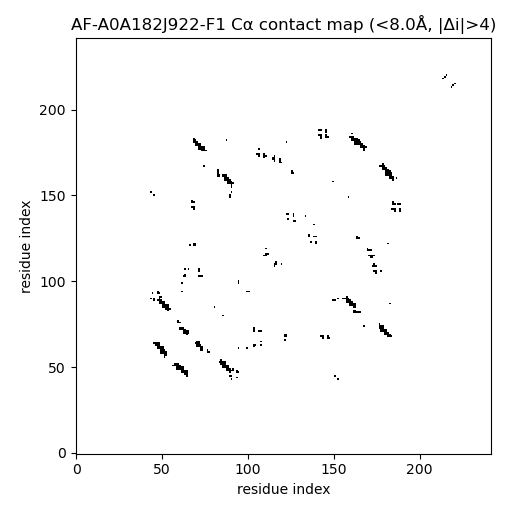 . PRO A 1 95 ? 14.673 -6.817 2.552 1.00 75.19 95 PRO A N 1
ATOM 717 C CA . PRO A 1 95 ? 15.553 -7.668 1.759 1.00 75.19 95 PRO A CA 1
ATOM 718 C C . PRO A 1 95 ? 17.002 -7.582 2.248 1.00 75.19 95 PRO A C 1
ATOM 720 O O . PRO A 1 95 ? 17.681 -6.571 2.054 1.00 75.19 95 PRO A O 1
ATOM 723 N N . GLN A 1 96 ? 17.499 -8.673 2.837 1.00 74.12 96 GLN A N 1
ATOM 724 C CA . GLN A 1 96 ? 18.879 -8.750 3.324 1.00 74.12 96 GLN A CA 1
ATOM 725 C C . GLN A 1 96 ? 19.882 -8.646 2.164 1.00 74.12 96 GLN A C 1
ATOM 727 O O . GLN A 1 96 ? 20.905 -7.966 2.278 1.00 74.12 96 GLN A O 1
ATOM 732 N N . ALA A 1 97 ? 19.540 -9.225 1.007 1.00 83.62 97 ALA A N 1
ATOM 733 C CA . ALA A 1 97 ? 20.359 -9.189 -0.199 1.00 83.62 97 ALA A CA 1
ATOM 734 C C . ALA A 1 97 ? 20.539 -7.743 -0.727 1.00 83.62 97 ALA A C 1
ATOM 736 O O . ALA A 1 97 ? 19.561 -7.118 -1.155 1.00 83.62 97 ALA A O 1
ATOM 737 N N . PRO A 1 98 ? 21.770 -7.191 -0.742 1.00 83.00 98 PRO A N 1
ATOM 738 C CA . PRO A 1 98 ? 22.030 -5.826 -1.214 1.00 83.00 98 PRO A CA 1
ATOM 739 C C . PRO A 1 98 ? 21.732 -5.661 -2.711 1.00 83.00 98 PRO A C 1
ATOM 741 O O . PRO A 1 98 ? 21.211 -4.631 -3.133 1.00 83.00 98 PRO A O 1
ATOM 744 N N . THR A 1 99 ? 21.932 -6.722 -3.494 1.00 87.88 99 THR A N 1
ATOM 745 C CA . THR A 1 99 ? 21.658 -6.760 -4.938 1.00 87.88 99 THR A CA 1
ATOM 746 C C . THR A 1 99 ? 20.195 -6.466 -5.277 1.00 87.88 99 THR A C 1
ATOM 748 O O . THR A 1 99 ? 19.908 -5.801 -6.273 1.00 87.88 99 THR A O 1
ATOM 751 N N . VAL A 1 100 ? 19.255 -6.921 -4.440 1.00 88.56 100 VAL A N 1
ATOM 752 C CA . VAL A 1 100 ? 17.817 -6.654 -4.605 1.00 88.56 100 VAL A CA 1
ATOM 753 C C . VAL A 1 100 ? 17.518 -5.181 -4.331 1.00 88.56 100 VAL A C 1
ATOM 755 O O . VAL A 1 100 ? 16.811 -4.541 -5.110 1.00 88.56 100 VAL A O 1
ATOM 758 N N . ARG A 1 101 ? 18.098 -4.624 -3.262 1.00 90.12 101 ARG A N 1
ATOM 759 C CA . ARG A 1 101 ? 17.920 -3.216 -2.878 1.00 90.12 101 ARG A CA 1
ATOM 760 C C . ARG A 1 101 ? 18.446 -2.270 -3.955 1.00 90.12 101 ARG A C 1
ATOM 762 O O . ARG A 1 101 ? 17.734 -1.361 -4.372 1.00 90.12 101 ARG A O 1
ATOM 769 N N . GLU A 1 102 ? 19.653 -2.510 -4.455 1.00 91.50 102 GLU A N 1
ATOM 770 C CA . GLU A 1 102 ? 20.261 -1.702 -5.519 1.00 91.50 102 GLU A CA 1
ATOM 771 C C . GLU A 1 102 ? 19.485 -1.781 -6.832 1.00 91.50 102 GLU A C 1
ATOM 773 O O . GLU A 1 102 ? 19.269 -0.760 -7.485 1.00 91.50 102 GLU A O 1
ATOM 778 N N . ARG A 1 103 ? 19.021 -2.977 -7.217 1.00 91.69 103 ARG A N 1
ATOM 779 C CA . ARG A 1 103 ? 18.192 -3.151 -8.416 1.00 91.69 103 ARG A CA 1
ATOM 780 C C . ARG A 1 103 ? 16.894 -2.352 -8.314 1.00 91.69 103 ARG A C 1
ATOM 782 O O . ARG A 1 103 ? 16.553 -1.624 -9.239 1.00 91.69 103 ARG A O 1
ATOM 789 N N . LEU A 1 104 ? 16.195 -2.436 -7.183 1.00 92.81 104 LEU A N 1
ATOM 790 C CA . LEU A 1 104 ? 14.963 -1.676 -6.964 1.00 92.81 104 LEU A CA 1
ATOM 791 C C . LEU A 1 104 ? 15.210 -0.162 -6.956 1.00 92.81 104 LEU A C 1
ATOM 793 O O . LEU A 1 104 ? 14.430 0.585 -7.545 1.00 92.81 104 LEU A O 1
ATOM 797 N N . ARG A 1 105 ? 16.314 0.298 -6.358 1.00 92.94 105 ARG A N 1
ATOM 798 C CA . ARG A 1 105 ? 16.693 1.719 -6.365 1.00 92.94 105 ARG A CA 1
ATOM 799 C C . ARG A 1 105 ? 17.033 2.235 -7.762 1.00 92.94 105 ARG A C 1
ATOM 801 O O . ARG A 1 105 ? 16.621 3.344 -8.090 1.00 92.94 105 ARG A O 1
ATOM 808 N N . ARG A 1 106 ? 17.701 1.441 -8.606 1.00 93.12 106 ARG A N 1
ATOM 809 C CA . ARG A 1 106 ? 17.941 1.789 -10.021 1.00 93.12 106 ARG A CA 1
ATOM 810 C C . ARG A 1 106 ? 16.635 1.944 -10.800 1.00 93.12 106 ARG A C 1
ATOM 812 O O . ARG A 1 106 ? 16.419 2.984 -11.425 1.00 93.12 106 ARG A O 1
ATOM 819 N N . ARG A 1 107 ? 15.705 0.998 -10.643 1.00 92.62 107 ARG A N 1
ATOM 820 C CA . ARG A 1 107 ? 14.366 1.086 -11.247 1.00 92.62 107 ARG A CA 1
ATOM 821 C C . ARG A 1 107 ? 13.615 2.329 -10.773 1.00 92.62 107 ARG A C 1
ATOM 823 O O . ARG A 1 107 ? 13.059 3.068 -11.587 1.00 92.62 107 ARG A O 1
ATOM 830 N N . LEU A 1 108 ? 13.640 2.601 -9.469 1.00 92.50 108 LEU A N 1
ATOM 831 C CA . LEU A 1 108 ? 13.040 3.797 -8.879 1.00 92.50 108 LEU A CA 1
ATOM 832 C C . LEU A 1 108 ? 13.659 5.086 -9.440 1.00 92.50 108 LEU A C 1
ATOM 834 O O . LEU A 1 108 ? 12.926 6.020 -9.762 1.00 92.50 108 LEU A O 1
ATOM 838 N N . ALA A 1 109 ? 14.983 5.134 -9.598 1.00 91.12 109 ALA A N 1
ATOM 839 C CA . ALA A 1 109 ? 15.677 6.269 -10.199 1.00 91.12 109 ALA A CA 1
ATOM 840 C C . ALA A 1 109 ? 15.242 6.493 -11.657 1.00 91.12 109 ALA A C 1
ATOM 842 O O . ALA A 1 109 ? 14.975 7.632 -12.039 1.00 91.12 109 ALA A O 1
ATOM 843 N N . SER A 1 110 ? 15.063 5.421 -12.440 1.00 89.19 110 SER A N 1
ATOM 844 C CA . SER A 1 110 ? 14.567 5.523 -13.823 1.00 89.19 110 SER A CA 1
ATOM 845 C C . SER A 1 110 ? 13.169 6.152 -13.898 1.00 89.19 110 SER A C 1
ATOM 847 O O . SER A 1 110 ? 12.916 7.012 -14.740 1.00 89.19 110 SER A O 1
ATOM 849 N N . LEU A 1 111 ? 12.280 5.816 -12.956 1.00 87.81 111 LEU A N 1
ATOM 850 C CA . LEU A 1 111 ? 10.929 6.382 -12.879 1.00 87.81 111 LEU A CA 1
ATOM 851 C C . LEU A 1 111 ? 10.905 7.824 -12.361 1.00 87.81 111 LEU A C 1
ATOM 853 O O . LEU A 1 111 ? 10.010 8.588 -12.717 1.00 87.81 111 LEU A O 1
ATOM 857 N N . ARG A 1 112 ? 11.882 8.204 -11.532 1.00 88.31 112 ARG A N 1
ATOM 858 C CA . ARG A 1 112 ? 12.054 9.579 -11.036 1.00 88.31 112 ARG A CA 1
ATOM 859 C C . ARG A 1 112 ? 12.721 10.507 -12.049 1.00 88.31 112 ARG A C 1
ATOM 861 O O . ARG A 1 112 ? 12.728 11.717 -11.823 1.00 88.31 112 ARG A O 1
ATOM 868 N N . SER A 1 113 ? 13.248 9.970 -13.150 1.00 87.31 113 SER A N 1
ATOM 869 C CA . SER A 1 113 ? 13.785 10.775 -14.246 1.00 87.31 113 SER A CA 1
ATOM 870 C C . SER A 1 113 ? 12.739 11.793 -14.736 1.00 87.31 113 SER A C 1
ATOM 872 O O . SER A 1 113 ? 11.537 11.502 -14.728 1.00 87.31 113 SER A O 1
ATOM 874 N N . PRO A 1 114 ? 13.153 12.996 -15.171 1.00 82.94 114 PRO A N 1
ATOM 875 C CA . PRO A 1 114 ? 12.220 14.055 -15.565 1.00 82.94 114 PRO A CA 1
ATOM 876 C C . PRO A 1 114 ? 11.268 13.613 -16.688 1.00 82.94 114 PRO A C 1
ATOM 878 O O . PRO A 1 114 ? 10.100 13.993 -16.689 1.00 82.94 114 PRO A O 1
ATOM 881 N N . GLN A 1 115 ? 11.733 12.736 -17.581 1.00 83.88 115 GLN A N 1
ATOM 882 C CA . GLN A 1 115 ? 10.942 12.171 -18.678 1.00 83.88 115 GLN A CA 1
ATOM 883 C C . GLN A 1 115 ? 9.823 11.231 -18.188 1.00 83.88 115 GLN A C 1
ATOM 885 O O . GLN A 1 115 ? 8.767 11.137 -18.814 1.00 83.88 115 GLN A O 1
ATOM 890 N N . CYS A 1 116 ? 10.022 10.547 -17.056 1.00 83.88 116 CYS A N 1
ATOM 891 C CA . CYS A 1 116 ? 9.055 9.602 -16.493 1.00 83.88 116 CYS A CA 1
ATOM 892 C C . CYS A 1 116 ? 8.226 10.146 -15.327 1.00 83.88 116 CYS A C 1
ATOM 894 O O . CYS A 1 116 ? 7.168 9.584 -15.028 1.00 83.88 116 CYS A O 1
ATOM 896 N N . ARG A 1 117 ? 8.642 11.256 -14.710 1.00 80.00 117 ARG A N 1
ATOM 897 C CA . ARG A 1 117 ? 8.037 11.808 -13.489 1.00 80.00 117 ARG A CA 1
ATOM 898 C C . ARG A 1 117 ? 6.524 12.024 -13.587 1.00 80.00 117 ARG A C 1
ATOM 900 O O . ARG A 1 117 ? 5.795 11.652 -12.675 1.00 80.00 117 ARG A O 1
ATOM 907 N N . HIS A 1 118 ? 6.046 12.593 -14.694 1.00 74.31 118 HIS A N 1
ATOM 908 C CA . HIS A 1 118 ? 4.616 12.861 -14.917 1.00 74.31 118 HIS A CA 1
ATOM 909 C C . HIS A 1 118 ? 3.858 11.660 -15.492 1.00 74.31 118 HIS A C 1
ATOM 911 O O . HIS A 1 118 ? 2.630 11.627 -15.487 1.00 74.31 118 HIS A O 1
ATOM 917 N N . SER A 1 119 ? 4.586 10.655 -15.984 1.00 76.94 119 SER A N 1
ATOM 918 C CA . SER A 1 119 ? 3.989 9.482 -16.612 1.00 76.94 119 SER A CA 1
ATOM 919 C C . SER A 1 119 ? 3.412 8.507 -15.602 1.00 76.94 119 SER A C 1
ATOM 921 O O . SER A 1 119 ? 2.618 7.671 -16.021 1.00 76.94 119 SER A O 1
ATOM 923 N N . VAL A 1 120 ? 3.776 8.583 -14.316 1.00 71.25 120 VAL A N 1
ATOM 924 C CA . VAL A 1 120 ? 3.247 7.733 -13.239 1.00 71.25 120 VAL A CA 1
ATOM 925 C C . VAL A 1 120 ? 2.264 8.541 -12.389 1.00 71.25 120 VAL A C 1
ATOM 927 O O . VAL A 1 120 ? 2.693 9.289 -11.513 1.00 71.25 120 VAL A O 1
ATOM 930 N N . PRO A 1 121 ? 0.945 8.400 -12.615 1.00 66.38 121 PRO A N 1
ATOM 931 C CA . PRO A 1 121 ? -0.050 9.036 -11.784 1.00 66.38 121 PRO A CA 1
ATOM 932 C C . PRO A 1 121 ? 0.128 8.622 -10.327 1.00 66.38 121 PRO A C 1
ATOM 934 O O . PRO A 1 121 ? 0.223 7.415 -10.055 1.00 66.38 121 PRO A O 1
ATOM 937 N N . PRO A 1 122 ? 0.110 9.572 -9.380 1.00 60.34 122 PRO A N 1
ATOM 938 C CA . PRO A 1 122 ? -0.330 9.242 -8.039 1.00 60.34 122 PRO A CA 1
ATOM 939 C C . PRO A 1 122 ? -1.776 8.728 -8.129 1.00 60.34 122 PRO A C 1
ATOM 941 O O . PRO A 1 122 ? -2.550 9.159 -8.984 1.00 60.34 122 PRO A O 1
ATOM 944 N N . LEU A 1 123 ? -2.135 7.789 -7.254 1.00 57.47 123 LEU A N 1
ATOM 945 C CA . LEU A 1 123 ? -3.403 7.035 -7.243 1.00 57.47 123 LEU A CA 1
ATOM 946 C C . LEU A 1 123 ? -4.696 7.868 -7.257 1.00 57.47 123 LEU A C 1
ATOM 948 O O . LEU A 1 123 ? -5.764 7.297 -7.449 1.00 57.47 123 LEU A O 1
ATOM 952 N N . VAL A 1 124 ? -4.594 9.197 -7.147 1.00 51.84 124 VAL A N 1
ATOM 953 C CA . VAL A 1 124 ? -5.668 10.175 -7.392 1.00 51.84 124 VAL A CA 1
ATOM 954 C C . VAL A 1 124 ? -6.459 9.882 -8.672 1.00 51.84 124 VAL A C 1
ATOM 956 O O . VAL A 1 124 ? -7.620 10.256 -8.768 1.00 51.84 124 VAL A O 1
ATOM 959 N N . LEU A 1 125 ? -5.865 9.178 -9.640 1.00 49.88 125 LEU A N 1
ATOM 960 C CA . LEU A 1 125 ? -6.475 8.923 -10.944 1.00 49.88 125 LEU A CA 1
ATOM 961 C C . LEU A 1 125 ? -6.896 7.463 -11.206 1.00 49.88 125 LEU A C 1
ATOM 963 O O . LEU A 1 125 ? -7.346 7.178 -12.311 1.00 49.88 125 LEU A O 1
ATOM 967 N N . VAL A 1 126 ? -6.745 6.529 -10.254 1.00 51.25 126 VAL A N 1
ATOM 968 C CA . VAL A 1 126 ? -7.003 5.085 -10.509 1.00 51.25 126 VAL A CA 1
ATOM 969 C C . VAL A 1 126 ? -8.195 4.529 -9.713 1.00 51.25 126 VAL A C 1
ATOM 971 O O . VAL A 1 126 ? -8.768 3.511 -10.097 1.00 51.25 126 VAL A O 1
ATOM 974 N N . SER A 1 127 ? -8.632 5.213 -8.652 1.00 50.06 127 SER A N 1
ATOM 975 C CA . SER A 1 127 ? -9.756 4.791 -7.803 1.00 50.06 127 SER A CA 1
ATOM 976 C C . SER A 1 127 ? -11.078 5.449 -8.211 1.00 50.06 127 SER A C 1
ATOM 978 O O . SER A 1 127 ? -11.643 6.237 -7.459 1.00 50.06 127 SER A O 1
ATOM 980 N N . ALA A 1 128 ? -11.585 5.135 -9.402 1.00 48.16 128 ALA A N 1
ATOM 981 C CA . ALA A 1 128 ? -12.970 5.444 -9.759 1.00 48.16 128 ALA A CA 1
ATOM 982 C C . ALA A 1 128 ? -13.669 4.183 -10.288 1.00 48.16 128 ALA A C 1
ATOM 984 O O . ALA A 1 128 ? -13.702 3.956 -11.498 1.00 48.16 128 ALA A O 1
ATOM 985 N N . PRO A 1 129 ? -14.215 3.322 -9.412 1.00 48.81 129 PRO A N 1
ATOM 986 C CA . PRO A 1 129 ? -15.298 2.444 -9.823 1.00 48.81 129 PRO A CA 1
ATOM 987 C C . PRO A 1 129 ? -16.541 3.308 -10.091 1.00 48.81 129 PRO A C 1
ATOM 989 O O . PRO A 1 129 ? -16.953 4.103 -9.247 1.00 48.81 129 PRO A O 1
ATOM 992 N N . ALA A 1 130 ? -17.116 3.183 -11.287 1.00 46.81 130 ALA A N 1
ATOM 993 C CA . ALA A 1 130 ? -18.354 3.862 -11.652 1.00 46.81 130 ALA A CA 1
ATOM 994 C C . ALA A 1 130 ? -19.490 3.408 -10.715 1.00 46.81 130 ALA A C 1
ATOM 996 O O . ALA A 1 130 ? -19.786 2.216 -10.658 1.00 46.81 130 ALA A O 1
ATOM 997 N N . GLY A 1 131 ? -20.106 4.341 -9.978 1.00 51.66 131 GLY A N 1
ATOM 998 C CA . GLY A 1 131 ? -21.346 4.080 -9.230 1.00 51.66 131 GLY A CA 1
ATOM 999 C C . GLY A 1 131 ? -21.344 4.361 -7.723 1.00 51.66 131 GLY A C 1
ATOM 1000 O O . GLY A 1 131 ? -22.306 3.995 -7.059 1.00 51.66 131 GLY A O 1
ATOM 1001 N N . SER A 1 132 ? -20.317 4.999 -7.154 1.00 51.56 132 SER A N 1
ATOM 1002 C CA . SER A 1 132 ? -20.331 5.436 -5.748 1.00 51.56 132 SER A CA 1
ATOM 1003 C C . SER A 1 132 ? -20.216 6.959 -5.661 1.00 51.56 132 SER A C 1
ATOM 1005 O O . SER A 1 132 ? -19.120 7.502 -5.777 1.00 51.56 132 SER A O 1
ATOM 1007 N N . ASP A 1 133 ? -21.335 7.634 -5.385 1.00 52.16 133 ASP A N 1
ATOM 1008 C CA . ASP A 1 133 ? -21.461 9.093 -5.187 1.00 52.16 133 ASP A CA 1
ATOM 1009 C C . ASP A 1 133 ? -20.708 9.649 -3.960 1.00 52.16 133 ASP A C 1
ATOM 1011 O O . ASP A 1 133 ? -20.736 10.849 -3.677 1.00 52.16 133 ASP A O 1
ATOM 1015 N N . ARG A 1 134 ? -19.976 8.813 -3.213 1.00 53.59 134 ARG A N 1
ATOM 1016 C CA . ARG A 1 134 ? -18.964 9.314 -2.276 1.00 53.59 134 ARG A CA 1
ATOM 1017 C C . ARG A 1 134 ? -17.787 9.826 -3.094 1.00 53.59 134 ARG A 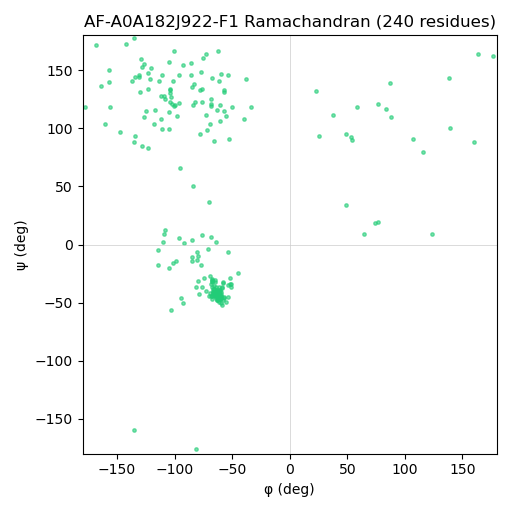C 1
ATOM 1019 O O . ARG A 1 134 ? -17.100 9.025 -3.716 1.00 53.59 134 ARG A O 1
ATOM 1026 N N . SER A 1 135 ? -17.581 11.146 -3.084 1.00 60.72 135 SER A N 1
ATOM 1027 C CA . SER A 1 135 ? -16.552 11.845 -3.863 1.00 60.72 135 SER A CA 1
ATOM 1028 C C . SER A 1 135 ? -15.277 11.005 -4.018 1.00 60.72 135 SER A C 1
ATOM 1030 O O . SER A 1 135 ? -14.619 10.642 -3.041 1.00 60.72 135 SER A O 1
ATOM 1032 N N . SER A 1 136 ? -14.921 10.675 -5.259 1.00 65.44 136 SER A N 1
ATOM 1033 C CA . SER A 1 136 ? -13.691 9.941 -5.601 1.00 65.44 136 SER A CA 1
ATOM 1034 C C . SER A 1 136 ? -12.442 10.589 -4.983 1.00 65.44 136 SER A C 1
ATOM 1036 O O . SER A 1 136 ? -11.481 9.910 -4.606 1.00 65.44 136 SER A O 1
ATOM 1038 N N . LEU A 1 137 ? -12.500 11.910 -4.778 1.00 68.62 137 LEU A N 1
ATOM 1039 C CA . LEU A 1 137 ? -11.540 12.691 -4.007 1.00 68.62 137 LEU A CA 1
ATOM 1040 C C . LEU A 1 137 ? -11.453 12.243 -2.538 1.00 68.62 137 LEU A C 1
ATOM 1042 O O . LEU A 1 137 ? -10.357 12.030 -2.029 1.00 68.62 137 LEU A O 1
ATOM 1046 N N . GLY A 1 138 ? -12.583 12.056 -1.855 1.00 73.62 138 GLY A N 1
ATOM 1047 C CA . GLY A 1 138 ? -12.630 11.599 -0.467 1.00 73.62 138 GLY A CA 1
ATOM 1048 C C . GLY A 1 138 ? -12.043 10.199 -0.285 1.00 73.62 138 GLY A C 1
ATOM 1049 O O . GLY A 1 138 ? -11.261 9.979 0.639 1.00 73.62 138 GLY A O 1
ATOM 1050 N N . GLN A 1 139 ? -12.351 9.263 -1.189 1.00 74.38 139 GLN A N 1
ATOM 1051 C CA . GLN A 1 139 ? -11.778 7.912 -1.151 1.00 74.38 139 GLN A CA 1
ATOM 1052 C C . GLN A 1 139 ? -10.264 7.928 -1.396 1.00 74.38 139 GLN A C 1
ATOM 1054 O O . GLN A 1 139 ? -9.510 7.260 -0.690 1.00 74.38 139 GLN A O 1
ATOM 1059 N N . THR A 1 140 ? -9.813 8.747 -2.345 1.00 75.00 140 THR A N 1
ATOM 1060 C CA . THR A 1 140 ? -8.389 8.964 -2.622 1.00 75.00 140 THR A CA 1
ATOM 1061 C C . THR A 1 140 ? -7.653 9.509 -1.401 1.00 75.00 140 THR A C 1
ATOM 1063 O O . THR A 1 140 ? -6.615 8.970 -1.017 1.00 75.00 140 THR A O 1
ATOM 1066 N N . VAL A 1 141 ? -8.185 10.565 -0.776 1.00 79.69 141 VAL A N 1
ATOM 1067 C CA . VAL A 1 141 ? -7.581 11.200 0.405 1.00 79.69 141 VAL A CA 1
ATOM 1068 C C . VAL A 1 141 ? -7.526 10.217 1.570 1.00 79.69 141 VAL A C 1
ATOM 1070 O O . VAL A 1 141 ? -6.486 10.091 2.210 1.00 79.69 141 VAL A O 1
ATOM 1073 N N . ARG A 1 142 ? -8.601 9.456 1.806 1.00 80.56 142 ARG A N 1
ATOM 1074 C CA . ARG A 1 142 ? -8.618 8.395 2.820 1.00 80.56 142 ARG A CA 1
ATOM 1075 C C . ARG A 1 142 ? -7.543 7.353 2.527 1.00 80.56 142 ARG A C 1
ATOM 1077 O O . ARG A 1 142 ? -6.701 7.112 3.380 1.00 80.56 142 ARG A O 1
ATOM 1084 N N . ASN A 1 143 ? -7.484 6.798 1.318 1.00 80.94 143 ASN A N 1
ATOM 1085 C CA . ASN A 1 143 ? -6.459 5.803 0.986 1.00 80.94 143 ASN A CA 1
ATOM 1086 C C . ASN A 1 143 ? -5.027 6.351 1.166 1.00 80.94 143 ASN A C 1
ATOM 1088 O O . ASN A 1 143 ? -4.141 5.655 1.657 1.00 80.94 143 ASN A O 1
ATOM 1092 N N . PHE A 1 144 ? -4.806 7.624 0.837 1.00 80.19 144 PHE A N 1
ATOM 1093 C CA . PHE A 1 144 ? -3.532 8.300 1.070 1.00 80.19 144 PHE A CA 1
ATOM 1094 C C . PHE A 1 144 ? -3.185 8.405 2.564 1.00 80.19 144 PHE A C 1
ATOM 1096 O O . PHE A 1 144 ? -2.075 8.040 2.953 1.00 80.19 144 PHE A O 1
ATOM 1103 N N . ILE A 1 145 ? -4.130 8.840 3.407 1.00 80.12 145 ILE A N 1
ATOM 1104 C CA . ILE A 1 145 ? -3.965 8.899 4.871 1.00 80.12 145 ILE A CA 1
ATOM 1105 C C . ILE A 1 145 ? -3.682 7.501 5.434 1.00 80.12 145 ILE A C 1
ATOM 1107 O O . ILE A 1 145 ? -2.764 7.335 6.238 1.00 80.12 145 ILE A O 1
ATOM 1111 N N . ALA A 1 146 ? -4.420 6.487 4.969 1.00 78.50 146 ALA A N 1
ATOM 1112 C CA . ALA A 1 146 ? -4.227 5.096 5.371 1.00 78.50 146 ALA A CA 1
ATOM 1113 C C . ALA A 1 146 ? -2.784 4.661 5.118 1.00 78.50 146 ALA A C 1
ATOM 1115 O O . ALA A 1 146 ? -2.117 4.141 6.009 1.00 78.50 146 ALA A O 1
ATOM 1116 N N . ALA A 1 147 ? -2.282 4.926 3.912 1.00 78.12 147 ALA A N 1
ATOM 1117 C CA . ALA A 1 147 ? -0.947 4.526 3.511 1.00 78.12 147 ALA A CA 1
ATOM 1118 C C . ALA A 1 147 ? 0.167 5.226 4.311 1.00 78.12 147 ALA A C 1
ATOM 1120 O O . ALA A 1 147 ? 1.212 4.620 4.537 1.00 78.12 147 ALA A O 1
ATOM 1121 N N . TYR A 1 148 ? -0.045 6.459 4.787 1.00 77.81 148 TYR A N 1
ATOM 1122 C CA . TYR A 1 148 ? 0.869 7.105 5.742 1.00 77.81 148 TYR A CA 1
ATOM 1123 C C . TYR A 1 148 ? 0.839 6.439 7.110 1.00 77.81 148 TYR A C 1
ATOM 1125 O O . TYR A 1 148 ? 1.893 6.117 7.653 1.00 77.81 148 TYR A O 1
ATOM 1133 N N . GLY A 1 149 ? -0.355 6.129 7.618 1.00 73.56 149 GLY A N 1
ATOM 1134 C CA . GLY A 1 149 ? -0.493 5.412 8.882 1.00 73.56 149 GLY A CA 1
ATOM 1135 C C . GLY A 1 149 ? 0.300 4.101 8.898 1.00 73.56 149 GLY A C 1
ATOM 1136 O O . GLY A 1 149 ? 0.868 3.750 9.929 1.00 73.56 149 GLY A O 1
ATOM 1137 N N . MET A 1 150 ? 0.393 3.405 7.756 1.00 73.62 150 MET A N 1
ATOM 1138 C CA . MET A 1 150 ? 1.183 2.173 7.569 1.00 73.62 150 MET A CA 1
ATOM 1139 C C . MET A 1 150 ? 2.695 2.374 7.654 1.00 73.62 150 MET A C 1
ATOM 1141 O O . MET A 1 150 ? 3.416 1.458 8.044 1.00 73.62 150 MET A O 1
ATOM 1145 N N . VAL A 1 151 ? 3.164 3.559 7.273 1.00 64.75 151 VAL A N 1
ATOM 1146 C CA . VAL A 1 151 ? 4.577 3.945 7.248 1.00 64.75 151 VAL A CA 1
ATOM 1147 C C . VAL A 1 151 ? 5.032 4.353 8.648 1.00 64.75 151 VAL A C 1
ATOM 1149 O O . VAL A 1 151 ? 6.123 3.980 9.057 1.00 64.75 151 VAL A O 1
ATOM 1152 N N . ASP A 1 152 ? 4.173 5.010 9.429 1.00 59.00 152 ASP A N 1
ATOM 1153 C CA . ASP A 1 152 ? 4.544 5.574 10.736 1.00 59.00 152 ASP A CA 1
ATOM 1154 C C . ASP A 1 152 ? 4.670 4.536 11.874 1.00 59.00 152 ASP A C 1
ATOM 1156 O O . ASP A 1 152 ? 4.888 4.878 13.032 1.00 59.00 152 ASP A O 1
ATOM 1160 N N . GLY A 1 153 ? 4.608 3.236 11.558 1.00 57.44 153 GLY A N 1
ATOM 1161 C CA . GLY A 1 153 ? 5.406 2.222 12.262 1.00 57.44 153 GLY A CA 1
ATOM 1162 C C . GLY A 1 153 ? 5.134 1.973 13.753 1.00 57.44 153 GLY A C 1
ATOM 1163 O O . GLY A 1 153 ? 5.867 1.210 14.379 1.00 57.44 153 GLY A O 1
ATOM 1164 N N . HIS A 1 154 ? 4.081 2.524 14.355 1.00 50.22 154 HIS A N 1
ATOM 1165 C CA . HIS A 1 154 ? 3.752 2.269 15.765 1.00 50.22 154 HIS A CA 1
ATOM 1166 C C . HIS A 1 154 ? 2.945 0.977 15.976 1.00 50.22 154 HIS A C 1
ATOM 1168 O O . HIS A 1 154 ? 1.905 0.970 16.625 1.00 50.22 154 HIS A O 1
ATOM 1174 N N . GLY A 1 155 ? 3.399 -0.146 15.413 1.00 48.09 155 GLY A N 1
ATOM 1175 C CA . GLY A 1 155 ? 2.786 -1.447 15.690 1.00 48.09 155 GLY A CA 1
ATOM 1176 C C . GLY A 1 155 ? 3.496 -2.598 14.991 1.00 48.09 155 GLY A C 1
ATOM 1177 O O . GLY A 1 155 ? 3.541 -2.638 13.767 1.00 48.09 155 GLY A O 1
ATOM 1178 N N . ARG A 1 156 ? 4.030 -3.535 15.783 1.00 51.47 156 ARG A N 1
ATOM 1179 C CA . ARG A 1 156 ? 4.838 -4.706 15.387 1.00 51.47 156 ARG A CA 1
ATOM 1180 C C . ARG A 1 156 ? 4.048 -5.806 14.648 1.00 51.47 156 ARG A C 1
ATOM 1182 O O . ARG A 1 156 ? 4.278 -6.986 14.895 1.00 51.47 156 ARG A O 1
ATOM 1189 N N . VAL A 1 157 ? 3.084 -5.457 13.798 1.00 58.34 157 VAL A N 1
ATOM 1190 C CA . VAL A 1 157 ? 2.224 -6.433 13.112 1.00 58.34 157 VAL A CA 1
ATOM 1191 C C . VAL A 1 157 ? 2.195 -6.128 11.624 1.00 58.34 157 VAL A C 1
ATOM 1193 O O . VAL A 1 157 ? 1.973 -4.988 11.230 1.00 58.34 157 VAL A O 1
ATOM 1196 N N . CYS A 1 158 ? 2.420 -7.176 10.832 1.00 66.19 158 CYS A N 1
ATOM 1197 C CA . CYS A 1 158 ? 2.236 -7.240 9.387 1.00 66.19 158 CYS A CA 1
ATOM 1198 C C . CYS A 1 158 ? 0.959 -6.497 8.975 1.00 66.19 158 CYS A C 1
ATOM 1200 O O . CYS A 1 158 ? -0.150 -6.960 9.253 1.00 66.19 158 CYS A O 1
ATOM 1202 N N . ARG A 1 159 ? 1.115 -5.335 8.335 1.00 80.81 159 ARG A N 1
ATOM 1203 C CA . ARG A 1 159 ? -0.022 -4.534 7.886 1.00 80.81 159 ARG A CA 1
ATOM 1204 C C . ARG A 1 159 ? -0.238 -4.770 6.393 1.00 80.81 159 ARG A C 1
ATOM 1206 O O . ARG A 1 159 ? 0.660 -4.533 5.592 1.00 80.81 159 ARG A O 1
ATOM 1213 N N . GLU A 1 160 ? -1.411 -5.279 6.036 1.00 85.56 160 GLU A N 1
ATOM 1214 C CA . GLU A 1 160 ? -1.728 -5.768 4.690 1.00 85.56 160 GLU A CA 1
ATOM 1215 C C . GLU A 1 160 ? -2.616 -4.767 3.932 1.00 85.56 160 GLU A C 1
ATOM 1217 O O . GLU A 1 160 ? -3.597 -4.270 4.489 1.00 85.56 160 GLU A O 1
ATOM 1222 N N . CYS A 1 161 ? -2.274 -4.483 2.673 1.00 87.19 161 CYS A N 1
ATOM 1223 C CA . CYS A 1 161 ? -3.110 -3.745 1.725 1.00 87.19 161 CYS A 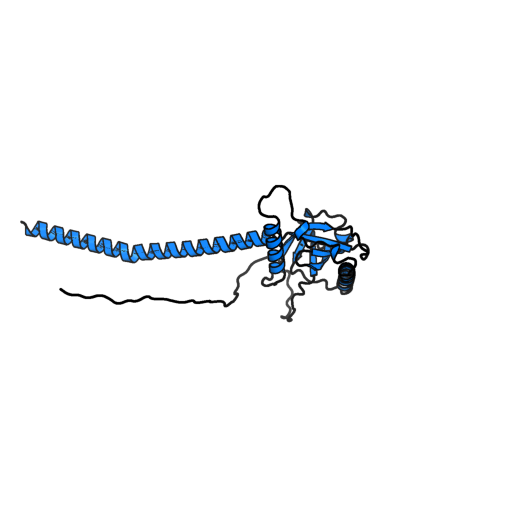CA 1
ATOM 1224 C C . CYS A 1 161 ? -3.345 -4.572 0.463 1.00 87.19 161 CYS A C 1
ATOM 1226 O O . CYS A 1 161 ? -2.474 -5.325 0.013 1.00 87.19 161 CYS A O 1
ATOM 1228 N N . GLU A 1 162 ? -4.514 -4.388 -0.138 1.00 88.25 162 GLU A N 1
ATOM 1229 C CA . GLU A 1 162 ? -4.821 -4.979 -1.434 1.00 88.25 162 GLU A CA 1
ATOM 1230 C C . GLU A 1 162 ? -4.104 -4.219 -2.550 1.00 88.25 162 GLU A C 1
ATOM 1232 O O . GLU A 1 162 ? -3.673 -3.075 -2.386 1.00 88.25 162 GLU A O 1
ATOM 1237 N N . ILE A 1 163 ? -3.964 -4.863 -3.705 1.00 89.38 163 ILE A N 1
ATOM 1238 C CA . ILE A 1 163 ? -3.401 -4.227 -4.892 1.00 89.38 163 ILE A CA 1
ATOM 1239 C C . ILE A 1 163 ? -4.559 -3.759 -5.773 1.00 89.38 163 ILE A C 1
ATOM 1241 O O . ILE A 1 163 ? -5.272 -4.559 -6.378 1.00 89.38 163 ILE A O 1
ATOM 1245 N N . LEU A 1 164 ? -4.731 -2.442 -5.873 1.00 86.56 164 LEU A N 1
ATOM 1246 C CA . LEU A 1 164 ? -5.758 -1.824 -6.711 1.00 86.56 164 LEU A CA 1
ATOM 1247 C C . LEU A 1 164 ? -5.440 -2.013 -8.202 1.00 86.56 164 LEU A C 1
ATOM 1249 O O . LEU A 1 164 ? -6.313 -2.304 -9.031 1.00 86.56 164 LEU A O 1
ATOM 1253 N N . GLY A 1 165 ? -4.162 -1.857 -8.550 1.00 87.31 165 GLY A N 1
ATOM 1254 C CA . GLY A 1 165 ? -3.710 -1.820 -9.933 1.00 87.31 165 GLY A CA 1
ATOM 1255 C C . GLY A 1 165 ? -2.245 -2.196 -10.100 1.00 87.31 165 GLY A C 1
ATOM 1256 O O . GLY A 1 165 ? -1.411 -1.960 -9.229 1.00 87.31 165 GLY A O 1
ATOM 1257 N N . ILE A 1 166 ? -1.944 -2.770 -11.264 1.00 90.81 166 ILE A N 1
ATOM 1258 C CA . ILE A 1 166 ? -0.595 -3.149 -11.684 1.00 90.81 166 ILE A CA 1
ATOM 1259 C C . ILE A 1 166 ? -0.334 -2.467 -13.020 1.00 90.81 166 ILE A C 1
ATOM 1261 O O . ILE A 1 166 ? -0.975 -2.788 -14.022 1.00 90.81 166 ILE A O 1
ATOM 1265 N N . ARG A 1 167 ? 0.623 -1.545 -13.055 1.00 89.75 167 ARG A N 1
ATOM 1266 C CA . ARG A 1 167 ? 1.018 -0.856 -14.277 1.00 89.75 167 ARG A CA 1
ATOM 1267 C C . ARG A 1 167 ? 2.340 -1.387 -14.800 1.00 89.75 167 ARG A C 1
ATOM 1269 O O . ARG A 1 167 ? 3.384 -1.196 -14.186 1.00 89.75 167 ARG A O 1
ATOM 1276 N N . ARG A 1 168 ? 2.263 -2.017 -15.971 1.00 89.50 168 ARG A N 1
ATOM 1277 C CA . ARG A 1 168 ? 3.395 -2.653 -16.663 1.00 89.50 168 ARG A CA 1
ATOM 1278 C C . ARG A 1 168 ? 3.903 -1.846 -17.861 1.00 89.50 168 ARG A C 1
ATOM 1280 O O . ARG A 1 168 ? 5.024 -2.056 -18.297 1.00 89.50 168 ARG A O 1
ATOM 1287 N N . VAL A 1 169 ? 3.076 -0.943 -18.394 1.00 86.88 169 VAL A N 1
ATOM 1288 C CA . VAL A 1 169 ? 3.380 -0.162 -19.601 1.00 86.88 169 VAL A CA 1
ATOM 1289 C C . VAL A 1 169 ? 3.571 1.307 -19.237 1.00 86.88 169 VAL A C 1
ATOM 1291 O O . VAL A 1 169 ? 2.711 1.932 -18.600 1.00 86.88 169 VAL A O 1
ATOM 1294 N N . PHE A 1 170 ? 4.701 1.859 -19.670 1.00 87.81 170 PHE A N 1
ATOM 1295 C CA . PHE A 1 170 ? 5.100 3.245 -19.452 1.00 87.81 170 PHE A CA 1
ATOM 1296 C C . PHE A 1 170 ? 5.321 3.920 -20.804 1.00 87.81 170 PHE A C 1
ATOM 1298 O O . PHE A 1 170 ? 5.804 3.296 -21.741 1.00 87.81 170 PHE A O 1
ATOM 1305 N N . ARG A 1 171 ? 4.940 5.197 -20.908 1.00 87.56 171 ARG A N 1
ATOM 1306 C CA . ARG A 1 171 ? 5.111 6.006 -22.130 1.00 87.56 171 ARG A CA 1
ATOM 1307 C C . ARG A 1 171 ? 6.501 6.648 -22.229 1.00 87.56 171 ARG A C 1
ATOM 1309 O O . ARG A 1 171 ? 6.747 7.444 -23.122 1.00 87.56 171 ARG A O 1
ATOM 1316 N N . CYS A 1 172 ? 7.374 6.347 -21.279 1.00 88.25 172 CYS A N 1
ATOM 1317 C CA . CYS A 1 172 ? 8.680 6.957 -21.098 1.00 88.25 172 CYS A CA 1
ATOM 1318 C C . CYS A 1 172 ? 9.739 5.846 -20.972 1.00 88.25 172 CYS A C 1
ATOM 1320 O O . CYS A 1 172 ? 9.375 4.705 -20.653 1.00 88.25 172 CYS A O 1
ATOM 1322 N N . PRO A 1 173 ? 11.025 6.145 -21.216 1.00 87.56 173 PRO A N 1
ATOM 1323 C CA . PRO A 1 173 ? 12.088 5.151 -21.151 1.00 87.56 173 PRO A CA 1
ATOM 1324 C C . PRO A 1 173 ? 12.367 4.764 -19.693 1.00 87.56 173 PRO A C 1
ATOM 1326 O O . PRO A 1 173 ? 13.066 5.460 -18.961 1.00 87.56 173 PRO A O 1
ATOM 1329 N N . VAL A 1 174 ? 11.789 3.643 -19.268 1.00 89.81 174 VAL A N 1
ATOM 1330 C CA . VAL A 1 174 ? 12.024 3.030 -17.954 1.00 89.81 174 VAL A CA 1
ATOM 1331 C C . VAL A 1 174 ? 12.915 1.807 -18.094 1.00 89.81 174 VAL A C 1
ATOM 1333 O O . VAL A 1 174 ? 12.951 1.171 -19.148 1.00 89.81 174 VAL A O 1
ATOM 1336 N N . GLU A 1 175 ? 13.593 1.434 -17.010 1.00 89.25 175 GLU A N 1
ATOM 1337 C CA . GLU A 1 175 ? 14.364 0.191 -16.982 1.00 89.25 175 GLU A CA 1
ATOM 1338 C C . GLU A 1 175 ? 13.447 -1.009 -17.317 1.00 89.25 175 GLU A C 1
ATOM 1340 O O . GLU A 1 175 ? 12.353 -1.125 -16.744 1.00 89.25 175 GLU A O 1
ATOM 1345 N N . PRO A 1 176 ? 13.843 -1.909 -18.236 1.00 87.81 176 PRO A N 1
ATOM 1346 C CA . PRO A 1 176 ? 12.994 -3.011 -18.675 1.00 87.81 176 PRO A CA 1
ATOM 1347 C C . PRO A 1 176 ? 12.646 -3.944 -17.515 1.00 87.81 176 PRO A C 1
ATOM 1349 O O . PRO A 1 176 ? 13.462 -4.223 -16.636 1.00 87.81 176 PRO A O 1
ATOM 1352 N N . GLY A 1 177 ? 11.404 -4.424 -17.493 1.00 90.44 177 GLY A N 1
ATOM 1353 C CA . GLY A 1 177 ? 10.893 -5.232 -16.386 1.00 90.44 177 GLY A CA 1
ATOM 1354 C C . GLY A 1 177 ? 10.544 -4.423 -15.134 1.00 90.44 177 GLY A C 1
ATOM 1355 O O . GLY A 1 177 ? 10.456 -4.993 -14.056 1.00 90.44 177 GLY A O 1
ATOM 1356 N N . THR A 1 178 ? 10.352 -3.107 -15.240 1.00 92.69 178 THR A N 1
ATOM 1357 C CA . THR A 1 178 ? 9.833 -2.295 -14.130 1.00 92.69 178 THR A CA 1
ATOM 1358 C C . THR A 1 178 ? 8.310 -2.374 -14.098 1.00 92.69 178 THR A C 1
ATOM 1360 O O . THR A 1 178 ? 7.658 -2.305 -15.138 1.00 92.69 178 THR A O 1
ATOM 1363 N N . VAL A 1 179 ? 7.723 -2.499 -12.908 1.00 93.44 179 VAL A N 1
ATOM 1364 C CA . VAL A 1 179 ? 6.270 -2.424 -12.706 1.00 93.44 179 VAL A CA 1
ATOM 1365 C C . VAL A 1 179 ? 5.954 -1.473 -11.559 1.00 93.44 179 VAL A C 1
ATOM 1367 O O . VAL A 1 179 ? 6.707 -1.397 -10.589 1.00 93.44 179 VAL A O 1
ATOM 1370 N N . VAL A 1 180 ? 4.834 -0.757 -11.664 1.00 92.81 180 VAL A N 1
ATOM 1371 C CA . VAL A 1 180 ? 4.294 0.059 -10.570 1.00 92.81 180 VAL A CA 1
ATOM 1372 C C . VAL A 1 180 ? 3.034 -0.604 -10.023 1.00 92.81 180 VAL A C 1
ATOM 1374 O O . VAL A 1 180 ? 2.100 -0.902 -10.768 1.00 92.81 180 VAL A O 1
ATOM 1377 N N . LEU A 1 181 ? 3.027 -0.843 -8.719 1.00 92.31 181 LEU A N 1
ATOM 1378 C CA . LEU A 1 181 ? 1.934 -1.409 -7.946 1.00 92.31 181 LEU A CA 1
ATOM 1379 C C . LEU A 1 181 ? 1.244 -0.297 -7.165 1.00 92.31 181 LEU A C 1
ATOM 1381 O O . LEU A 1 181 ? 1.897 0.516 -6.513 1.00 92.31 181 LEU A O 1
ATOM 1385 N N . TYR A 1 182 ? -0.077 -0.294 -7.232 1.00 89.44 182 TYR A N 1
ATOM 1386 C CA . TYR A 1 182 ? -0.944 0.662 -6.563 1.00 89.44 182 TYR A CA 1
ATOM 1387 C C . TYR A 1 182 ? -1.674 -0.044 -5.430 1.00 89.44 182 TYR A C 1
ATOM 1389 O O . TYR A 1 182 ? -2.273 -1.096 -5.663 1.00 89.44 182 TYR A O 1
ATOM 1397 N N . ASN A 1 183 ? -1.613 0.507 -4.222 1.00 87.62 183 ASN A N 1
ATOM 1398 C CA . ASN A 1 183 ? -2.236 -0.094 -3.047 1.00 87.62 183 ASN A CA 1
ATOM 1399 C C . ASN A 1 183 ? -3.666 0.422 -2.801 1.00 87.62 183 ASN A C 1
ATOM 1401 O O . ASN A 1 183 ? -4.034 1.539 -3.170 1.00 87.62 183 ASN A O 1
ATOM 1405 N N . ASP A 1 184 ? -4.456 -0.405 -2.128 1.00 85.75 184 ASP A N 1
ATOM 1406 C CA . ASP A 1 184 ? -5.703 -0.026 -1.479 1.00 85.75 184 ASP A CA 1
ATOM 1407 C C . ASP A 1 184 ? -5.651 -0.465 -0.012 1.00 85.75 184 ASP A C 1
ATOM 1409 O O . ASP A 1 184 ? -5.650 -1.655 0.318 1.00 85.75 184 ASP A O 1
ATOM 1413 N N . CYS A 1 185 ? -5.549 0.523 0.869 1.00 83.88 185 CYS A N 1
ATOM 1414 C CA . CYS A 1 185 ? -5.443 0.352 2.308 1.00 83.88 185 CYS A CA 1
ATOM 1415 C C . CYS A 1 185 ? -6.730 0.773 3.037 1.00 83.88 185 CYS A C 1
ATOM 1417 O O . CYS A 1 185 ? -6.718 0.895 4.263 1.00 83.88 185 CYS A O 1
ATOM 1419 N N . LEU A 1 186 ? -7.850 0.993 2.333 1.00 79.25 186 LEU A N 1
ATOM 1420 C CA . LEU A 1 186 ? -9.089 1.503 2.939 1.00 79.25 186 LEU A CA 1
ATOM 1421 C C . LEU A 1 186 ? -9.626 0.613 4.062 1.00 79.25 186 LEU A C 1
ATOM 1423 O O . LEU A 1 186 ? -10.120 1.133 5.061 1.00 79.25 186 LEU A O 1
ATOM 1427 N N . LYS A 1 187 ? -9.427 -0.708 3.965 1.00 73.25 187 LYS A N 1
ATOM 1428 C CA . LYS A 1 187 ? -9.777 -1.662 5.031 1.00 73.25 187 LYS A CA 1
ATOM 1429 C C . LYS A 1 187 ? -9.196 -1.275 6.396 1.00 73.25 187 LYS A C 1
ATOM 1431 O O . LYS A 1 187 ? -9.835 -1.514 7.416 1.00 73.25 187 LYS A O 1
ATOM 1436 N N . GLN A 1 188 ? -8.011 -0.664 6.434 1.00 70.31 188 GLN A N 1
ATOM 1437 C CA . GLN A 1 188 ? -7.387 -0.218 7.682 1.00 70.31 188 GLN A CA 1
ATOM 1438 C C . GLN A 1 188 ? -8.077 1.005 8.276 1.00 70.31 188 GLN A C 1
ATOM 1440 O O . GLN A 1 188 ? -8.261 1.060 9.488 1.00 70.31 188 GLN A O 1
ATOM 1445 N N . ILE A 1 189 ? -8.477 1.967 7.441 1.00 69.69 189 ILE A N 1
ATOM 1446 C CA . ILE A 1 189 ? -9.248 3.122 7.912 1.00 69.69 189 ILE A CA 1
ATOM 1447 C C . ILE A 1 189 ? -10.589 2.660 8.438 1.00 69.69 189 ILE A C 1
ATOM 1449 O O . ILE A 1 189 ? -10.955 3.050 9.535 1.00 69.69 189 ILE A O 1
ATOM 1453 N N . GLU A 1 190 ? -11.286 1.791 7.709 1.00 74.81 190 GLU A N 1
ATOM 1454 C CA . GLU A 1 190 ? -12.565 1.266 8.180 1.00 74.81 190 GLU A CA 1
ATOM 1455 C C . GLU A 1 190 ? -12.410 0.513 9.505 1.00 74.81 190 GLU A C 1
ATOM 1457 O O . GLU A 1 190 ? -13.237 0.663 10.400 1.00 74.81 190 GLU A O 1
ATOM 1462 N N . ALA A 1 191 ? -11.340 -0.270 9.669 1.00 73.88 191 ALA A N 1
ATOM 1463 C CA . ALA A 1 191 ? -11.047 -0.939 10.933 1.00 73.88 191 ALA A CA 1
ATOM 1464 C C . ALA A 1 191 ? -10.733 0.060 12.061 1.00 73.88 191 ALA A C 1
ATOM 1466 O O . ALA A 1 191 ? -11.219 -0.116 13.177 1.00 73.88 191 ALA A O 1
ATOM 1467 N N . ALA A 1 192 ? -9.964 1.115 11.779 1.00 70.81 192 ALA A N 1
ATOM 1468 C CA . ALA A 1 192 ? -9.633 2.158 12.745 1.00 70.81 192 ALA A CA 1
ATOM 1469 C C . ALA A 1 192 ? -10.865 2.987 13.145 1.00 70.81 192 ALA A C 1
ATOM 1471 O O . ALA A 1 192 ? -11.074 3.210 14.332 1.00 70.81 192 ALA A O 1
ATOM 1472 N N . GLU A 1 193 ? -11.706 3.379 12.184 1.00 76.94 193 GLU A N 1
ATOM 1473 C CA . GLU A 1 193 ? -12.975 4.083 12.410 1.00 76.94 193 GLU A CA 1
ATOM 1474 C C . GLU A 1 193 ? -13.956 3.227 13.223 1.00 76.94 193 GLU A C 1
ATOM 1476 O O . GLU A 1 193 ? -14.595 3.717 14.152 1.00 76.94 193 GLU A O 1
ATOM 1481 N N . ARG A 1 194 ? -14.050 1.922 12.932 1.00 80.25 194 ARG A N 1
ATOM 1482 C CA . ARG A 1 194 ? -14.859 1.001 13.748 1.00 80.25 194 ARG A CA 1
ATOM 1483 C C . ARG A 1 194 ? -14.300 0.871 15.161 1.00 80.25 194 ARG A C 1
ATOM 1485 O O . ARG A 1 194 ? -15.065 0.871 16.118 1.00 80.25 194 ARG A O 1
ATOM 1492 N N . ALA A 1 195 ? -12.980 0.778 15.314 1.00 78.50 195 ALA A N 1
ATOM 1493 C CA . ALA A 1 195 ? -12.349 0.676 16.626 1.00 78.50 195 ALA A CA 1
ATOM 1494 C C . ALA A 1 195 ? -12.557 1.944 17.471 1.00 78.50 195 ALA A C 1
ATOM 1496 O O . ALA A 1 195 ? -12.848 1.837 18.663 1.00 78.50 195 ALA A O 1
ATOM 1497 N N . THR A 1 196 ? -12.453 3.136 16.874 1.00 80.94 196 THR A N 1
ATOM 1498 C CA . THR A 1 196 ? -12.727 4.399 17.575 1.00 80.94 196 THR A CA 1
ATOM 1499 C C . THR A 1 196 ? -14.198 4.523 17.952 1.00 80.94 196 THR A C 1
ATOM 1501 O O . THR A 1 196 ? -14.489 4.859 19.098 1.00 80.94 196 THR A O 1
ATOM 1504 N N . MET A 1 197 ? -15.118 4.181 17.046 1.00 82.06 197 MET A N 1
ATOM 1505 C CA . MET A 1 197 ? -16.556 4.178 17.333 1.00 82.06 197 MET A CA 1
ATOM 1506 C C . MET A 1 197 ? -16.906 3.211 18.473 1.00 82.06 197 MET A C 1
ATOM 1508 O O . MET A 1 197 ? -17.599 3.592 19.415 1.00 82.06 197 MET A O 1
ATOM 1512 N N . ASN A 1 198 ? -16.374 1.986 18.439 1.00 88.56 198 ASN A N 1
ATOM 1513 C CA . ASN A 1 198 ? -16.591 0.995 19.495 1.00 88.56 198 ASN A CA 1
ATOM 1514 C C . ASN A 1 198 ? -16.061 1.478 20.851 1.00 88.56 198 ASN A C 1
ATOM 1516 O O . ASN A 1 198 ? -16.703 1.261 21.875 1.00 88.56 198 ASN A O 1
ATOM 1520 N N . ARG A 1 199 ? -14.909 2.160 20.868 1.00 87.94 199 ARG A N 1
ATOM 1521 C CA . ARG A 1 199 ? -14.341 2.729 22.096 1.00 87.94 199 ARG A CA 1
ATOM 1522 C C . ARG A 1 199 ? -15.222 3.836 22.676 1.00 87.94 199 ARG A C 1
ATOM 1524 O O . ARG A 1 199 ? -15.470 3.835 23.875 1.00 87.94 199 ARG A O 1
ATOM 1531 N N . GLN A 1 200 ? -15.723 4.736 21.830 1.00 87.25 200 GLN A N 1
ATOM 1532 C CA . GLN A 1 200 ? -16.641 5.799 22.250 1.00 87.25 200 GLN A CA 1
ATOM 1533 C C . GLN A 1 200 ? -17.947 5.231 22.817 1.00 87.25 200 GLN A C 1
ATOM 1535 O O . GLN A 1 200 ? -18.426 5.711 23.842 1.00 87.25 200 GLN A O 1
ATOM 1540 N N . MET A 1 201 ? -18.501 4.185 22.193 1.00 89.19 201 MET A N 1
ATOM 1541 C CA . MET A 1 201 ? -19.680 3.491 22.727 1.00 89.19 201 MET A CA 1
ATOM 1542 C C . MET A 1 201 ? -19.398 2.862 24.091 1.00 89.19 201 MET A C 1
ATOM 1544 O O . MET A 1 201 ? -20.157 3.087 25.027 1.00 89.19 201 MET A O 1
ATOM 1548 N N . ALA A 1 202 ? -18.267 2.171 24.248 1.00 89.69 202 ALA A N 1
ATOM 1549 C CA . ALA A 1 202 ? -17.892 1.573 25.527 1.00 89.69 202 ALA A CA 1
ATOM 1550 C C . ALA A 1 202 ? -17.715 2.614 26.654 1.00 89.69 202 ALA A C 1
ATOM 1552 O O . ALA A 1 202 ? -18.083 2.357 27.800 1.00 89.69 202 ALA A O 1
ATOM 1553 N N . GLU A 1 203 ? -17.176 3.799 26.349 1.00 92.06 203 GLU A N 1
ATOM 1554 C CA . GLU A 1 203 ? -17.048 4.899 27.317 1.00 92.06 203 GLU A CA 1
ATOM 1555 C C . GLU A 1 203 ? -18.416 5.453 27.748 1.00 92.06 203 GLU A C 1
ATOM 1557 O O . GLU A 1 203 ? -18.634 5.706 28.937 1.00 92.06 203 GLU A O 1
ATOM 1562 N N . LEU A 1 204 ? -19.355 5.593 26.808 1.00 92.75 204 LEU A N 1
ATOM 1563 C CA . LEU A 1 204 ? -20.729 6.010 27.102 1.00 92.75 204 LEU A CA 1
ATOM 1564 C C . LEU A 1 204 ? -21.487 4.956 27.917 1.00 92.75 204 LEU A C 1
ATOM 1566 O O . LEU A 1 204 ? -22.193 5.306 28.865 1.00 92.75 204 LEU A O 1
ATOM 1570 N N . ASP A 1 205 ? -21.304 3.675 27.613 1.00 93.50 205 ASP A N 1
ATOM 1571 C CA . ASP A 1 205 ? -21.889 2.575 28.383 1.00 93.50 205 ASP A CA 1
ATOM 1572 C C . ASP A 1 205 ? -21.353 2.551 29.824 1.00 93.50 205 ASP A C 1
ATOM 1574 O O . ASP A 1 205 ? -22.114 2.403 30.783 1.00 93.50 205 ASP A O 1
ATOM 1578 N N . GLY A 1 206 ? -20.052 2.795 30.009 1.00 93.56 206 GLY A N 1
ATOM 1579 C CA . GLY A 1 206 ? -19.457 2.951 31.338 1.00 93.56 206 GLY A CA 1
ATOM 1580 C C . GLY A 1 206 ? -20.065 4.122 32.116 1.00 93.56 206 GLY A C 1
ATOM 1581 O O . GLY A 1 206 ? -20.443 3.975 33.282 1.00 93.56 206 GLY A O 1
ATOM 1582 N N . TRP A 1 207 ? -20.230 5.273 31.459 1.00 94.81 207 TRP A N 1
ATOM 1583 C CA . TRP A 1 207 ? -20.862 6.455 32.051 1.00 94.81 207 TRP A CA 1
ATOM 1584 C C . TRP A 1 207 ? -22.323 6.222 32.437 1.00 94.81 207 TRP A C 1
ATOM 1586 O O . TRP A 1 207 ? -22.733 6.569 33.547 1.00 94.81 207 TRP A O 1
ATOM 1596 N N . THR A 1 208 ? -23.115 5.623 31.548 1.00 93.81 208 THR A N 1
ATOM 1597 C CA . THR A 1 208 ? -24.531 5.331 31.815 1.00 93.81 208 THR A CA 1
ATOM 1598 C C . THR A 1 208 ? -24.686 4.343 32.966 1.00 93.81 208 THR A C 1
ATOM 1600 O O . THR A 1 208 ? -25.551 4.533 33.828 1.00 93.81 208 THR A O 1
ATOM 1603 N N . TRP A 1 209 ? -23.811 3.340 33.050 1.00 92.81 209 TRP A N 1
ATOM 1604 C CA . TRP A 1 209 ? -23.777 2.416 34.178 1.00 92.81 209 TRP A CA 1
ATOM 1605 C C . TRP A 1 209 ? -23.433 3.121 35.496 1.00 92.81 209 TRP A C 1
ATOM 1607 O O . TRP A 1 209 ? -24.146 2.948 36.491 1.00 92.81 209 TRP A O 1
ATOM 1617 N N . GLN A 1 210 ? -22.396 3.964 35.506 1.00 93.25 210 GLN A N 1
ATOM 1618 C CA . GLN A 1 210 ? -21.984 4.728 36.688 1.00 93.25 210 GLN A CA 1
ATOM 1619 C C . GLN A 1 210 ? -23.116 5.647 37.176 1.00 93.25 210 GLN A C 1
ATOM 1621 O O . GLN A 1 210 ? -23.429 5.689 38.370 1.00 93.25 210 GLN A O 1
ATOM 1626 N N . LEU A 1 211 ? -23.775 6.343 36.246 1.00 90.12 211 LEU A N 1
ATOM 1627 C CA . LEU A 1 211 ? -24.899 7.228 36.534 1.00 90.12 211 LEU A CA 1
ATOM 1628 C C . LEU A 1 211 ? -26.071 6.454 37.145 1.00 90.12 211 LEU A C 1
ATOM 1630 O O . LEU A 1 211 ? -26.575 6.843 38.198 1.00 90.12 211 LEU A O 1
ATOM 1634 N N . ARG A 1 212 ? -26.469 5.329 36.533 1.00 90.62 212 ARG A N 1
ATOM 1635 C CA . ARG A 1 212 ? -27.539 4.465 37.054 1.00 90.62 212 ARG A CA 1
ATOM 1636 C C . ARG A 1 212 ? -27.226 3.996 38.472 1.00 90.62 212 ARG A C 1
ATOM 1638 O O . ARG A 1 212 ? -28.093 4.063 39.339 1.00 90.62 212 ARG A O 1
ATOM 1645 N N . ARG A 1 213 ? -25.990 3.555 38.719 1.00 89.44 213 ARG A N 1
ATOM 1646 C CA . ARG A 1 213 ? -25.555 3.100 40.044 1.00 89.44 213 ARG A CA 1
ATOM 1647 C C . ARG A 1 213 ? -25.645 4.215 41.082 1.00 89.44 213 ARG A C 1
ATOM 1649 O O . ARG A 1 213 ? -26.116 3.981 42.191 1.00 89.44 213 ARG A O 1
ATOM 1656 N N . THR A 1 214 ? -25.234 5.422 40.709 1.00 89.88 214 THR A N 1
ATOM 1657 C CA . THR A 1 214 ? -25.258 6.585 41.603 1.00 89.88 214 THR A CA 1
ATOM 1658 C C . THR A 1 214 ? -26.691 6.989 41.932 1.00 89.88 214 THR A C 1
ATOM 1660 O O . THR A 1 214 ? -27.024 7.139 43.102 1.00 89.88 214 THR A O 1
ATOM 1663 N N . LEU A 1 215 ? -27.563 7.077 40.923 1.00 87.00 215 LEU A N 1
ATOM 1664 C CA . LEU A 1 215 ? -28.980 7.396 41.110 1.00 87.00 215 LEU A CA 1
ATOM 1665 C C . LEU A 1 215 ? -29.694 6.372 41.997 1.00 87.00 215 LEU A C 1
ATOM 1667 O O . LEU A 1 215 ? -30.489 6.751 42.853 1.00 87.00 215 LEU A O 1
ATOM 1671 N N . HIS A 1 216 ? -29.395 5.084 41.821 1.00 81.38 216 HIS A N 1
ATOM 1672 C CA . HIS A 1 216 ? -29.959 4.035 42.664 1.00 81.38 216 HIS A CA 1
ATOM 1673 C C . HIS A 1 216 ? -29.444 4.111 44.109 1.00 81.38 216 HIS A C 1
ATOM 1675 O O . HIS A 1 216 ? -30.191 3.837 45.044 1.00 81.38 216 HIS A O 1
ATOM 1681 N N . GLY A 1 217 ? -28.174 4.470 44.304 1.00 78.38 217 GLY A N 1
ATOM 1682 C CA . GLY A 1 217 ? -27.559 4.540 45.629 1.00 78.38 217 GLY A CA 1
ATOM 1683 C C . GLY A 1 217 ? -27.965 5.767 46.445 1.00 78.38 217 GLY A C 1
ATOM 1684 O O . GLY A 1 217 ? -28.116 5.654 47.656 1.00 78.38 217 GLY A O 1
ATOM 1685 N N . SER A 1 218 ? -28.140 6.929 45.810 1.00 83.31 218 SER A N 1
ATOM 1686 C CA . SER A 1 218 ? -28.447 8.176 46.520 1.00 83.31 218 SER A CA 1
ATOM 1687 C C . SER A 1 218 ? -29.914 8.572 46.407 1.00 83.31 218 SER A C 1
ATOM 1689 O O . SER A 1 218 ? -30.591 8.744 47.415 1.00 83.31 218 SER A O 1
ATOM 1691 N N . LEU A 1 219 ? -30.420 8.706 45.183 1.00 75.81 219 LEU A N 1
ATOM 1692 C CA . LEU A 1 219 ? -31.697 9.364 44.933 1.00 75.81 219 LEU A CA 1
ATOM 1693 C C . LEU A 1 219 ? -32.883 8.449 45.251 1.00 75.81 219 LEU A C 1
ATOM 1695 O O . LEU A 1 219 ? -33.832 8.883 45.895 1.00 75.81 219 LEU A O 1
ATOM 1699 N N . TYR A 1 220 ? -32.813 7.173 44.865 1.00 78.62 220 TYR A N 1
ATOM 1700 C CA . TYR A 1 220 ? -33.855 6.202 45.216 1.00 78.62 220 TYR A CA 1
ATOM 1701 C C . TYR A 1 220 ? -33.903 5.916 46.719 1.00 78.62 220 TYR A C 1
ATOM 1703 O O . TYR A 1 220 ? -34.988 5.883 47.294 1.00 78.62 220 TYR A O 1
ATOM 1711 N N . ALA A 1 221 ? -32.743 5.782 47.365 1.00 78.19 221 ALA A N 1
ATOM 1712 C CA . ALA A 1 221 ? -32.672 5.578 48.809 1.00 78.19 221 ALA A CA 1
ATOM 1713 C C . ALA A 1 221 ? -33.254 6.772 49.590 1.00 78.19 221 ALA A C 1
ATOM 1715 O O . ALA A 1 221 ? -34.048 6.575 50.510 1.00 78.19 221 ALA A O 1
ATOM 1716 N N . ASP A 1 222 ? -32.926 8.008 49.191 1.00 80.31 222 ASP A N 1
ATOM 1717 C CA . ASP A 1 222 ? -33.455 9.214 49.845 1.00 80.31 222 ASP A CA 1
ATOM 1718 C C . ASP A 1 222 ? -34.974 9.357 49.631 1.00 80.31 222 ASP A C 1
ATOM 1720 O O . ASP A 1 222 ? -35.715 9.706 50.554 1.00 80.31 222 ASP A O 1
ATOM 1724 N N . LEU A 1 223 ? -35.474 9.018 48.436 1.00 82.56 223 LEU A N 1
ATOM 1725 C CA . LEU A 1 223 ? -36.912 9.002 48.148 1.00 82.56 223 LEU A CA 1
ATOM 1726 C 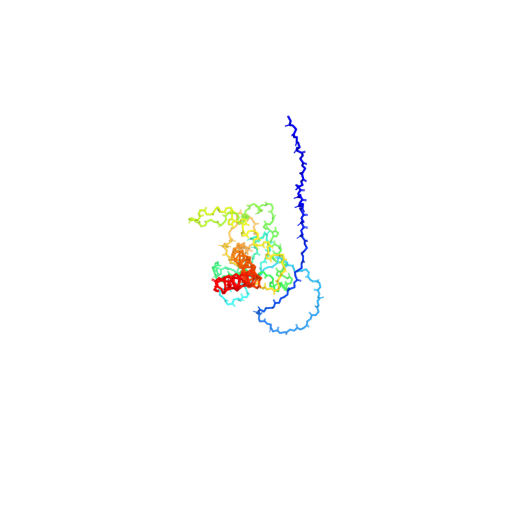C . LEU A 1 223 ? -37.665 7.950 48.975 1.00 82.56 223 LEU A C 1
ATOM 1728 O O . LEU A 1 223 ? -38.727 8.257 49.519 1.00 82.56 223 LEU A O 1
ATOM 1732 N N . GLU A 1 224 ? -37.124 6.739 49.125 1.00 83.94 224 GLU A N 1
ATOM 1733 C CA . GLU A 1 224 ? -37.719 5.713 49.989 1.00 83.94 224 GLU A CA 1
ATOM 1734 C C . GLU A 1 224 ? -37.754 6.149 51.455 1.00 83.94 224 GLU A C 1
ATOM 1736 O O . GLU A 1 224 ? -38.756 5.939 52.145 1.00 83.94 224 GLU A O 1
ATOM 1741 N N . GLN A 1 225 ? -36.680 6.773 51.940 1.00 85.44 225 GLN A N 1
ATOM 1742 C CA . GLN A 1 225 ? -36.603 7.240 53.318 1.00 85.44 225 GLN A CA 1
ATOM 1743 C C . GLN A 1 225 ? -37.617 8.358 53.587 1.00 85.44 225 GLN A C 1
ATOM 1745 O O . GLN A 1 225 ? -38.342 8.301 54.582 1.00 85.44 225 GLN A O 1
ATOM 1750 N N . ARG A 1 226 ? -37.757 9.325 52.672 1.00 83.44 226 ARG A N 1
ATOM 1751 C CA . ARG A 1 226 ? -38.801 10.361 52.761 1.00 83.44 226 ARG A CA 1
ATOM 1752 C C . ARG A 1 226 ? -40.208 9.775 52.700 1.00 83.44 226 ARG A C 1
ATOM 1754 O O . ARG A 1 226 ? -41.067 10.214 53.460 1.00 83.44 226 ARG A O 1
ATOM 1761 N N . GLY A 1 227 ? -40.439 8.775 51.849 1.00 85.94 227 GLY A N 1
ATOM 1762 C CA . GLY A 1 227 ? -41.721 8.073 51.770 1.00 85.94 227 GLY A CA 1
ATOM 1763 C C . GLY A 1 227 ? -42.088 7.372 53.082 1.00 85.94 227 GLY A C 1
ATOM 1764 O O . GLY A 1 227 ? -43.222 7.487 53.549 1.00 85.94 227 GLY A O 1
ATOM 1765 N N . LYS A 1 228 ? -41.119 6.710 53.731 1.00 90.56 228 LYS A N 1
ATOM 1766 C CA . LYS A 1 228 ? -41.305 6.097 55.060 1.00 90.56 228 LYS A CA 1
ATOM 1767 C C . LYS A 1 228 ? -41.636 7.142 56.126 1.00 90.56 228 LYS A C 1
ATOM 1769 O O . LYS A 1 228 ? -42.618 6.971 56.842 1.00 90.56 228 LYS A O 1
ATOM 1774 N N . LEU A 1 229 ? -40.888 8.246 56.169 1.00 89.31 229 LEU A N 1
ATOM 1775 C CA . LEU A 1 229 ? -41.134 9.342 57.114 1.00 89.31 229 LEU A CA 1
ATOM 1776 C C . LEU A 1 229 ? -42.518 9.978 56.917 1.00 89.31 229 LEU A C 1
ATOM 1778 O O . LEU A 1 229 ? -43.222 10.242 57.889 1.00 89.31 229 LEU A O 1
ATOM 1782 N N . GLN A 1 230 ? -42.950 10.187 55.670 1.00 88.56 230 GLN A N 1
ATOM 1783 C CA . GLN A 1 230 ? -44.297 10.689 55.379 1.00 88.56 230 GLN A CA 1
ATOM 1784 C C . GLN A 1 230 ? -45.388 9.720 55.847 1.00 88.56 230 GLN A C 1
ATOM 1786 O O . GLN A 1 230 ? -46.385 10.153 56.422 1.00 88.56 230 GLN A O 1
ATOM 1791 N N . LEU A 1 231 ? -45.201 8.414 55.642 1.00 91.81 231 LEU A N 1
ATOM 1792 C CA . LEU A 1 231 ? -46.133 7.390 56.118 1.00 91.81 231 LEU A CA 1
ATOM 1793 C C . LEU A 1 231 ? -46.208 7.333 57.648 1.00 91.81 231 LEU A C 1
ATOM 1795 O O . LEU A 1 231 ? -47.299 7.191 58.197 1.00 91.81 231 LEU A O 1
ATOM 1799 N N . GLU A 1 232 ? -45.078 7.448 58.343 1.00 91.19 232 GLU A N 1
ATOM 1800 C CA . GLU A 1 232 ? -45.038 7.519 59.808 1.00 91.19 232 GLU A CA 1
ATOM 1801 C C . GLU A 1 232 ? -45.758 8.761 60.332 1.00 91.19 232 GLU A C 1
ATOM 1803 O O . GLU A 1 232 ? -46.568 8.665 61.254 1.00 91.19 232 GLU A O 1
ATOM 1808 N N . TRP A 1 233 ? -45.538 9.911 59.695 1.00 89.56 233 TRP A N 1
ATOM 1809 C CA . TRP A 1 233 ? -46.208 11.154 60.059 1.00 89.56 233 TRP A CA 1
ATOM 1810 C C . TRP A 1 233 ? -47.725 11.086 59.827 1.00 89.56 233 TRP A C 1
ATOM 1812 O O . TRP A 1 233 ? -48.510 11.487 60.687 1.00 89.56 233 TRP A O 1
ATOM 1822 N N . LEU A 1 234 ? -48.159 10.501 58.705 1.00 88.12 234 LEU A N 1
ATOM 1823 C CA . LEU A 1 234 ? -49.577 10.248 58.433 1.00 88.12 234 LEU A CA 1
ATOM 1824 C C . LEU A 1 234 ? -50.196 9.313 59.479 1.00 88.12 234 LEU A C 1
ATOM 1826 O O . LEU A 1 234 ? -51.276 9.611 59.991 1.00 88.12 234 LEU A O 1
ATOM 1830 N N . LYS A 1 235 ? -49.507 8.225 59.852 1.00 88.75 235 LYS A N 1
ATOM 1831 C CA . LYS A 1 235 ? -49.955 7.328 60.929 1.00 88.75 235 LYS A CA 1
ATOM 1832 C C . LYS A 1 235 ? -50.118 8.087 62.242 1.00 88.75 235 LYS A C 1
ATOM 1834 O O . LYS A 1 235 ? -51.182 7.987 62.847 1.00 88.75 235 LYS A O 1
ATOM 1839 N N . PHE A 1 236 ? -49.125 8.893 62.622 1.00 86.62 236 PHE A N 1
ATOM 1840 C CA . PHE A 1 236 ? -49.165 9.713 63.832 1.00 86.62 236 PHE A CA 1
ATOM 1841 C C . PHE A 1 236 ? -50.375 10.656 63.861 1.00 86.62 236 PHE A C 1
ATOM 1843 O O . PHE A 1 236 ? -51.082 10.717 64.867 1.00 86.62 236 PHE A O 1
ATOM 1850 N N . ILE A 1 237 ? -50.673 11.352 62.760 1.00 86.81 237 ILE A N 1
ATOM 1851 C CA . ILE A 1 237 ? -51.857 12.224 62.667 1.00 86.81 237 ILE A CA 1
ATOM 1852 C C . ILE A 1 237 ? -53.154 11.440 62.782 1.00 86.81 237 ILE A C 1
ATOM 1854 O O . ILE A 1 237 ? -54.073 11.859 63.479 1.00 86.81 237 ILE A O 1
ATOM 1858 N N . THR A 1 238 ? -53.253 10.298 62.109 1.00 83.62 238 THR A N 1
ATOM 1859 C CA . THR A 1 238 ? -54.471 9.483 62.183 1.00 83.62 238 THR A CA 1
ATOM 1860 C C . THR A 1 238 ? -54.683 8.863 63.566 1.00 83.62 238 THR A C 1
ATOM 1862 O O . THR A 1 238 ? -55.830 8.719 63.981 1.00 83.62 238 THR A O 1
ATOM 1865 N N . SER A 1 239 ? -53.613 8.544 64.306 1.00 79.94 239 SER A N 1
ATOM 1866 C CA . SER A 1 239 ? -53.700 8.006 65.670 1.00 79.94 239 SER A CA 1
ATOM 1867 C C . SER A 1 239 ? -53.955 9.074 66.730 1.00 79.94 239 SER A C 1
ATOM 1869 O O . SER A 1 239 ? -54.603 8.779 67.721 1.00 79.94 239 SER A O 1
ATOM 1871 N N . SER A 1 240 ? -53.472 10.301 66.524 1.00 69.62 240 SER A N 1
ATOM 1872 C CA . SER A 1 240 ? -53.683 11.439 67.438 1.00 69.62 240 SER A CA 1
ATOM 1873 C C . SER A 1 240 ? -55.050 12.115 67.277 1.00 69.62 240 SER A C 1
ATOM 1875 O O . SER A 1 240 ? -55.397 12.998 68.053 1.00 69.62 240 SER A O 1
ATOM 1877 N N . ARG A 1 241 ? -55.833 11.703 66.272 1.00 58.25 241 ARG A N 1
ATOM 1878 C CA . ARG A 1 241 ? -57.207 12.167 66.027 1.00 58.25 241 ARG A CA 1
ATOM 1879 C C . ARG A 1 241 ? -58.286 11.241 66.612 1.00 58.25 241 ARG A C 1
ATOM 1881 O O . ARG A 1 241 ? -59.462 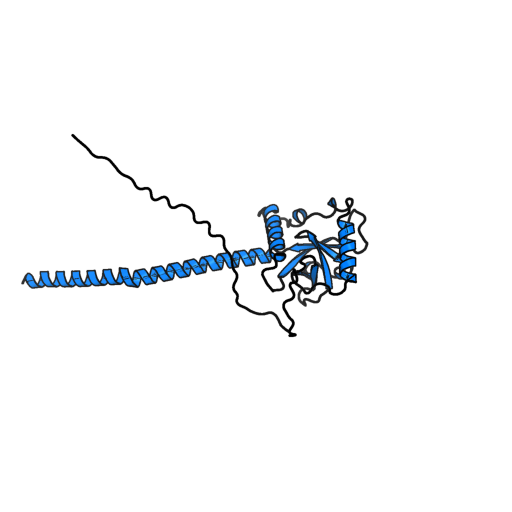11.462 66.332 1.00 58.25 241 ARG A O 1
ATOM 1888 N N . ARG A 1 242 ? -57.892 10.208 67.364 1.00 50.41 242 ARG A N 1
ATOM 1889 C CA . ARG A 1 242 ? -58.764 9.395 68.228 1.00 50.41 242 ARG A CA 1
ATOM 1890 C C . ARG A 1 242 ? -58.525 9.773 69.679 1.00 50.41 242 ARG A C 1
ATOM 1892 O O . ARG A 1 242 ? -59.517 9.726 70.431 1.00 50.41 242 ARG A O 1
#

Sequence (242 aa):
MSGGRPISRRIVIASAIVAWSWLAALPSTCGASGTKSRPVSTGIDTEFVAIRTSPNRTLLCWAIKLSPTAFVADAECVRRYRRHQIAMIYGDVVPQAPTVRERLRRRLASLRSPQCRHSVPPLVLVSAPAGSDRSSLGQTVRNFIAAYGMVDGHGRVCRECEILGIRRVFRCPVEPGTVVLYNDCLKQIEAAERATMNRQMAELDGWTWQLRRTLHGSLYADLEQRGKLQLEWLKFITSSRR

Foldseek 3Di:
DDDDDDDDDDDDDDDDDDDDDDDDDDDDDDDDPDDDDDDDPDPLPQQKKFKAFPPVRHTQAIWGDLDLFKTKTFLVSCVPPDQQRIKIWFLPDPPPDVVRVVVNVLQSVQCVPPQNVVQDDDCLPQPDDPDDPPPSNVQSVLQSVLSVVSSVPPDNDTQIWGWSDKAQDTPGDGDHRMIMTGTGRNVVVVVVVVVVV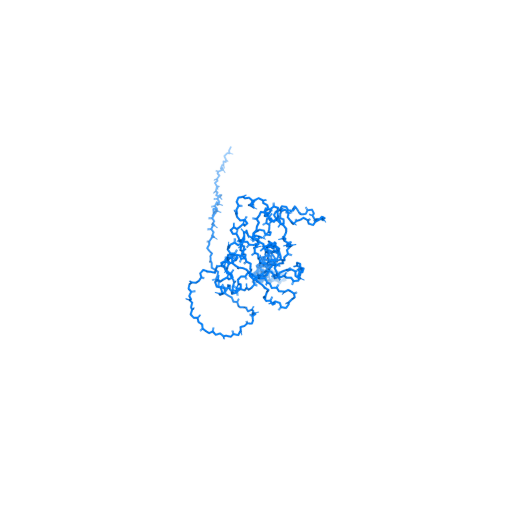VVVVVVVVVVVVVVVVVCVVPVVVVVVVVVVVVVVVVVVVVVVVD

pLDDT: mean 73.1, std 21.31, range [27.34, 94.81]

Solvent-accessible surface area (backbone atoms only — not comparable to full-atom values): 14748 Å² total; per-residue (Å²): 134,87,83,84,85,90,84,91,77,87,82,85,78,80,86,80,90,75,81,84,84,83,91,78,89,87,87,90,86,83,84,84,83,86,82,91,78,79,92,70,95,62,81,77,70,66,52,49,33,37,32,21,34,49,86,84,59,46,81,57,46,64,26,32,61,75,48,74,47,34,28,34,33,57,30,75,64,51,63,89,53,54,50,84,41,32,34,40,30,33,80,55,88,69,79,79,54,62,70,60,53,54,51,44,50,51,43,49,50,34,45,62,32,81,78,25,45,79,72,57,74,64,61,81,80,71,65,71,74,92,89,59,92,65,51,53,63,57,56,37,52,48,32,46,53,33,33,46,62,62,54,69,61,88,59,102,56,79,43,74,23,45,36,73,43,78,46,70,82,71,96,39,90,53,54,88,57,46,23,40,40,28,58,39,28,51,70,55,46,55,50,49,54,49,51,52,51,52,50,54,50,53,53,50,52,52,49,53,51,53,49,53,54,49,43,55,65,50,54,50,48,52,52,51,52,51,50,50,53,51,51,52,50,51,49,50,54,63,60,73,73,110

Radius of gyration: 31.42 Å; Cα contacts (8 Å, |Δi|>4): 249; chains: 1; bounding box: 81×74×90 Å

Organism: Anopheles atroparvus (NCBI:txid41427)

Secondary structure (DSSP, 8-state):
-----------------------------S-PPP-----------TTEEEEEETTT--EEEEEEESSSSEEEEETGGGSS--GGGEEEEET------HHHHHHHHHHHHHHHSHHHHTTS--GGGT---TT--S-HHHHHHHHHHHHHHHHS----S-EEEEEEEEE---SS---TTEEEEEEE-HHHHHHHHHHHHHHHHHHHHHHHHHHHHHHIIIIIHHHHHHHHHHHHHHHHHHHHT-

Mean predicted aligned error: 16.16 Å